Protein 6E0T (pdb70)

Nearest PDB structures (foldseek):
  6e0t-assembly1_X  TM=1.004E+00  e=1.874E-54  Schizosaccharomyces pombe 972h-
  3kt4-assembly1_A  TM=9.132E-01  e=2.549E-25  Saccharomyces cerevisiae
  3kt1-assembly1_A  TM=9.251E-01  e=7.212E-25  Saccharomyces cerevisiae
  3kt7-assembly1_A-2  TM=8.952E-01  e=6.425E-25  Saccharomyces cerevisiae
  4nhm-assembly1_A  TM=9.080E-01  e=1.818E-24  Saccharomyces cerevisiae S288C

Secondary structure (DSSP, 8-state):
--SS-----S-B--PPPEE-PPP-PPPHHHHHHHTTTB-GGGTSHHHHHHHHHHHHHHSEEEESS-B-HHHHHHHHHHHHHHHHSPP--SGGGPPTT-EE-B-TTTEE-EEE-TT---SS--S-TTGGGSHHHHHHHHHHHT--EEEEEEEEEEE-TTT-EE--B--SS-EEEEEEEE---TTTTSGGG---EEEEE---EEEEE---EEEEEEEEE-TTEEEEE----GGG-S-EEEEEEEEEE---

Structure (mmCIF, N/CA/C/O backbone):
data_6E0T
#
_entry.id   6E0T
#
_cell.length_a   81.085
_cell.length_b   106.717
_cell.length_c   64.649
_cell.angle_alpha   90.00
_cell.angle_beta   90.00
_cell.angle_gamma   90.00
#
_symmetry.space_group_name_H-M   'C 2 2 21'
#
loop_
_entity.id
_entity.type
_entity.pdbx_description
1 polymer 'Prolyl 3,4-dihydroxylase ofd1'
2 water water
#
loop_
_atom_site.group_PDB
_atom_site.id
_atom_site.type_symbol
_atom_site.label_atom_id
_atom_site.label_alt_id
_atom_site.label_comp_id
_atom_site.label_asym_id
_atom_site.label_entity_id
_atom_site.label_seq_id
_atom_site.pdbx_PDB_ins_code
_atom_site.Cartn_x
_atom_site.Cartn_y
_atom_site.Cartn_z
_atom_site.occupancy
_atom_site.B_iso_or_equiv
_atom_site.auth_seq_id
_atom_site.auth_comp_id
_atom_site.auth_asym_id
_atom_site.auth_atom_id
_atom_site.pdbx_PDB_model_num
ATOM 1 N N . SER A 1 1 ? -31.494 -46.965 -4.240 1.00 89.68 251 SER X N 1
ATOM 2 C CA . SER A 1 1 ? -32.182 -46.640 -2.998 1.00 91.21 251 SER X CA 1
ATOM 3 C C . SER A 1 1 ? -31.178 -46.216 -1.928 1.00 89.02 251 SER X C 1
ATOM 4 O O . SER A 1 1 ? -29.991 -46.522 -2.028 1.00 90.60 251 SER X O 1
ATOM 11 N N . GLY A 1 2 ? -31.657 -45.504 -0.911 1.00 85.22 252 GLY X N 1
ATOM 12 C CA . GLY A 1 2 ? -30.790 -45.005 0.143 1.00 79.82 252 GLY X CA 1
ATOM 13 C C . GLY A 1 2 ? -31.514 -44.754 1.453 1.00 77.80 252 GLY X C 1
ATOM 14 O O . GLY A 1 2 ? -32.739 -44.856 1.528 1.00 77.98 252 GLY X O 1
ATOM 18 N N . ILE A 1 3 ? -30.747 -44.419 2.487 1.00 75.55 253 ILE X N 1
ATOM 19 C CA . ILE A 1 3 ? -31.292 -44.182 3.818 1.00 75.76 253 ILE X CA 1
ATOM 20 C C . ILE A 1 3 ? -30.264 -43.397 4.644 1.00 73.43 253 ILE X C 1
ATOM 21 O O . ILE A 1 3 ? -29.075 -43.718 4.614 1.00 72.85 253 ILE X O 1
ATOM 37 N N . PRO A 1 4 ? -30.695 -42.328 5.339 1.00 74.48 254 PRO X N 1
ATOM 38 C CA . PRO A 1 4 ? -32.010 -41.684 5.350 1.00 76.20 254 PRO X CA 1
ATOM 39 C C . PRO A 1 4 ? -32.160 -40.746 4.160 1.00 78.29 254 PRO X C 1
ATOM 40 O O . PRO A 1 4 ? -31.472 -40.922 3.154 1.00 76.41 254 PRO X O 1
ATOM 51 N N . MET A 1 5 ? -33.042 -39.761 4.274 1.00 83.01 255 MET X N 1
ATOM 52 C CA . MET A 1 5 ? -33.181 -38.746 3.241 1.00 83.37 255 MET X CA 1
ATOM 53 C C . MET A 1 5 ? -31.929 -37.889 3.125 1.00 80.81 255 MET X C 1
ATOM 54 O O . MET A 1 5 ? -31.190 -37.705 4.092 1.00 72.10 255 MET X O 1
ATOM 68 N N . LYS A 1 6 ? -31.706 -37.375 1.922 1.00 88.04 256 LYS X N 1
ATOM 69 C CA . LYS A 1 6 ? -30.649 -36.409 1.662 1.00 87.76 256 LYS X CA 1
ATOM 70 C C . LYS A 1 6 ? -30.860 -35.155 2.513 1.00 78.71 256 LYS X C 1
ATOM 71 O O . LYS A 1 6 ? -31.956 -34.593 2.533 1.00 71.78 256 LYS X O 1
ATOM 90 N N . GLN A 1 7 ? -29.813 -34.734 3.221 1.00 75.96 257 GLN X N 1
ATOM 91 C CA . GLN A 1 7 ? -29.874 -33.564 4.099 1.00 73.90 257 GLN X CA 1
ATOM 92 C C . GLN A 1 7 ? -28.708 -32.619 3.811 1.00 72.92 257 GLN X C 1
ATOM 93 O O . GLN A 1 7 ? -27.551 -32.961 4.054 1.00 69.62 257 GLN X O 1
ATOM 107 N N . MET A 1 8 ? -29.024 -31.428 3.307 1.00 75.55 258 MET X N 1
ATOM 108 C CA . MET A 1 8 ? -28.013 -30.506 2.787 1.00 75.09 258 MET X CA 1
ATOM 109 C C . MET A 1 8 ? -27.790 -29.269 3.660 1.00 72.36 258 MET X C 1
ATOM 110 O O . MET A 1 8 ? -27.222 -28.280 3.196 1.00 68.25 258 MET X O 1
ATOM 124 N N . ASP A 1 9 ? -28.225 -29.317 4.915 1.00 72.86 259 ASP X N 1
ATOM 125 C CA . ASP A 1 9 ? -28.119 -28.153 5.793 1.00 67.29 259 ASP X CA 1
ATOM 126 C C . ASP A 1 9 ? -26.665 -27.835 6.125 1.00 56.35 259 ASP X C 1
ATOM 127 O O . ASP A 1 9 ? -26.271 -26.671 6.190 1.00 50.77 259 ASP X O 1
ATOM 136 N N . LEU A 1 10 ? -25.875 -28.880 6.339 1.00 54.39 260 LEU X N 1
ATOM 137 C CA . LEU A 1 10 ? -24.496 -28.727 6.779 1.00 55.33 260 LEU X CA 1
ATOM 138 C C . LEU A 1 10 ? -23.604 -28.331 5.606 1.00 54.22 260 LEU X C 1
ATOM 139 O O . LEU A 1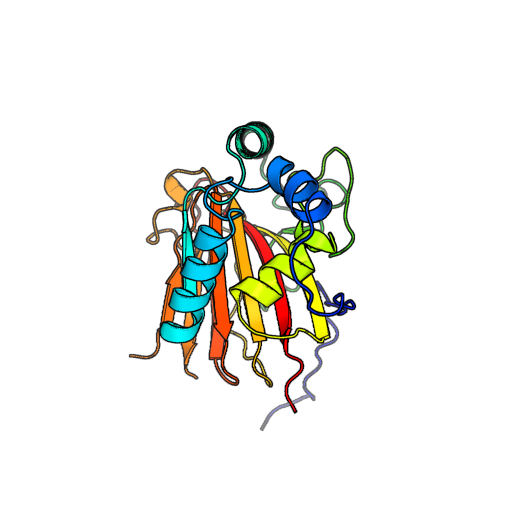 10 ? -23.032 -29.193 4.938 1.00 55.84 260 LEU X O 1
ATOM 155 N N . GLU A 1 11 ? -23.493 -27.028 5.353 1.00 50.86 261 GLU X N 1
ATOM 156 C CA . GLU A 1 11 ? -22.684 -26.537 4.239 1.00 45.97 261 GLU X CA 1
ATOM 157 C C . GLU A 1 11 ? -22.537 -25.015 4.219 1.00 42.05 261 GLU X C 1
ATOM 158 O O . GLU A 1 11 ? -23.528 -24.283 4.234 1.00 41.51 261 GLU X O 1
ATOM 170 N N . LEU A 1 12 ? -21.286 -24.561 4.174 1.00 39.40 262 LEU X N 1
ATOM 171 C CA . LEU A 1 12 ? -20.949 -23.148 4.017 1.00 36.47 262 LEU X CA 1
ATOM 172 C C . LEU A 1 12 ? -19.883 -23.014 2.931 1.00 34.79 262 LEU X C 1
ATOM 173 O O . LEU A 1 12 ? -19.041 -23.900 2.787 1.00 34.73 262 LEU X O 1
ATOM 189 N N . PRO A 1 13 ? -19.905 -21.911 2.164 1.00 33.91 263 PRO X N 1
ATOM 190 C CA . PRO A 1 13 ? -20.851 -20.788 2.198 1.00 35.23 263 PRO X CA 1
ATOM 191 C C . PRO A 1 13 ? -22.227 -21.133 1.645 1.00 38.81 263 PRO X C 1
ATOM 192 O O . PRO A 1 13 ? -22.368 -22.107 0.908 1.00 41.10 263 PRO X O 1
ATOM 203 N N . ARG A 1 14 ? -23.226 -20.336 2.008 1.00 41.07 264 ARG X N 1
ATOM 204 C CA . ARG A 1 14 ? -24.542 -20.417 1.388 1.00 45.60 264 ARG X CA 1
ATOM 205 C C . ARG A 1 14 ? -24.808 -19.100 0.671 1.00 45.98 264 ARG X C 1
ATOM 206 O O . ARG A 1 14 ? -25.023 -18.064 1.301 1.00 45.34 264 ARG X O 1
ATOM 227 N N . PHE A 1 15 ? -24.773 -19.146 -0.655 1.00 47.77 265 PHE X N 1
ATOM 228 C CA . PHE A 1 15 ? -24.837 -17.936 -1.462 1.00 48.69 265 PHE X CA 1
ATOM 229 C C . PHE A 1 15 ? -26.253 -17.391 -1.592 1.00 49.56 265 PHE X C 1
ATOM 230 O O . PHE A 1 15 ? -27.171 -18.106 -1.996 1.00 52.41 265 PHE X O 1
ATOM 247 N N . SER A 1 16 ? -26.418 -16.119 -1.243 1.00 47.90 266 SER X N 1
ATOM 248 C CA . SER A 1 16 ? -27.624 -15.375 -1.580 1.00 48.08 266 SER X CA 1
ATOM 249 C C . SER A 1 16 ? -27.322 -14.512 -2.801 1.00 45.65 266 SER X C 1
ATOM 250 O O . SER A 1 16 ? -26.229 -13.956 -2.916 1.00 44.92 266 SER X O 1
ATOM 258 N N . TYR A 1 17 ? -28.282 -14.410 -3.714 1.00 44.17 267 TYR X N 1
ATOM 259 C CA . TYR A 1 17 ? -28.083 -13.652 -4.944 1.00 40.63 267 TYR X CA 1
ATOM 260 C C . TYR A 1 17 ? -28.524 -12.201 -4.786 1.00 39.03 267 TYR X C 1
ATOM 261 O O . TYR A 1 17 ? -29.490 -11.906 -4.081 1.00 40.73 267 TYR X O 1
ATOM 279 N N . TYR A 1 18 ? -27.804 -11.305 -5.456 1.00 35.72 268 TYR X N 1
ATOM 280 C CA . TYR A 1 18 ? -28.030 -9.868 -5.347 1.00 33.98 268 TYR X CA 1
ATOM 281 C C . TYR A 1 18 ? -28.452 -9.274 -6.686 1.00 33.67 268 TYR X C 1
ATOM 282 O O . TYR A 1 18 ? -28.076 -9.789 -7.736 1.00 32.92 268 TYR X O 1
ATOM 300 N N . PRO A 1 19 ? -29.229 -8.180 -6.654 1.00 35.57 269 PRO X N 1
ATOM 301 C CA . PRO A 1 19 ? -29.698 -7.542 -7.890 1.00 36.62 269 PRO X CA 1
ATOM 302 C C . PRO A 1 19 ? -28.574 -6.941 -8.734 1.00 35.26 269 PRO X C 1
ATOM 303 O O . PRO A 1 19 ? -27.584 -6.445 -8.196 1.00 34.30 269 PRO X O 1
ATOM 314 N N . VAL A 1 20 ? -28.741 -7.002 -10.052 1.00 34.54 270 VAL X N 1
ATOM 315 C CA . VAL A 1 20 ? -27.824 -6.376 -10.996 1.00 32.39 270 VAL X CA 1
ATOM 316 C C . VAL A 1 20 ? -28.534 -5.193 -11.644 1.00 35.48 270 VAL X C 1
ATOM 317 O O . VAL A 1 20 ? -29.730 -5.267 -11.927 1.00 37.45 270 VAL X O 1
ATOM 330 N N . VAL A 1 21 ? -27.809 -4.103 -11.878 1.00 36.32 271 VAL X N 1
ATOM 331 C CA . VAL A 1 21 ? -28.410 -2.931 -12.505 1.00 37.96 271 VAL X CA 1
ATOM 332 C C . VAL A 1 21 ? -28.792 -3.260 -13.943 1.00 39.12 271 VAL X C 1
ATOM 333 O O . VAL A 1 21 ? -28.248 -4.187 -14.541 1.00 36.88 271 VAL X O 1
ATOM 346 N N . LYS A 1 22 ? -29.732 -2.501 -14.495 1.00 42.08 272 LYS X N 1
ATOM 347 C CA . LYS A 1 22 ? -30.211 -2.765 -15.843 1.00 41.83 272 LYS X CA 1
ATOM 348 C C . LYS A 1 22 ? -29.110 -2.480 -16.861 1.00 41.24 272 LYS X C 1
ATOM 349 O O . LYS A 1 22 ? -28.245 -1.638 -16.619 1.00 41.12 272 LYS X O 1
ATOM 368 N N . PRO A 1 23 ? -29.131 -3.189 -18.001 1.00 41.88 273 PRO X N 1
ATOM 369 C CA . PRO A 1 23 ? -28.086 -3.000 -19.013 1.00 42.59 273 PRO X CA 1
ATOM 370 C C . PRO A 1 23 ? -28.210 -1.676 -19.760 1.00 45.62 273 PRO X C 1
ATOM 371 O O . PRO A 1 23 ? -29.235 -1.416 -20.391 1.00 50.69 273 PRO X O 1
ATOM 382 N N . GLU A 1 24 ? -27.168 -0.855 -19.677 1.00 43.35 274 GLU X N 1
ATOM 383 C CA . GLU A 1 24 ? -27.103 0.403 -20.410 1.00 44.64 274 GLU X CA 1
ATOM 384 C C . GLU A 1 24 ? -25.688 0.606 -20.937 1.00 42.79 274 GLU X C 1
ATOM 385 O O . GLU A 1 24 ? -24.764 -0.083 -20.507 1.00 40.42 274 GLU X O 1
ATOM 397 N N . PRO A 1 25 ? -25.512 1.550 -21.875 1.00 44.27 275 PRO X N 1
ATOM 398 C CA . PRO A 1 25 ? -24.156 1.882 -22.324 1.00 43.28 275 PRO X CA 1
ATOM 399 C C . PRO A 1 25 ? -23.298 2.402 -21.174 1.00 43.00 275 PRO X C 1
ATOM 400 O O . PRO A 1 25 ? -23.845 2.884 -20.183 1.00 41.58 275 PRO X O 1
ATOM 411 N N . LEU A 1 26 ? -21.980 2.297 -21.298 1.00 43.42 276 LEU X N 1
ATOM 412 C CA . LEU A 1 26 ? -21.085 2.848 -20.287 1.00 41.02 276 LEU X CA 1
ATOM 413 C C . LEU A 1 26 ? -20.999 4.361 -20.430 1.00 38.94 276 LEU X C 1
ATOM 414 O O . LEU A 1 26 ? -20.834 4.880 -21.533 1.00 37.86 276 LEU X O 1
ATOM 430 N N . SER A 1 27 ? -21.119 5.060 -19.307 1.00 39.75 277 SER X N 1
ATOM 431 C CA . SER A 1 27 ? -20.984 6.510 -19.283 1.00 43.24 277 SER X CA 1
ATOM 432 C C . SER A 1 27 ? -19.521 6.892 -19.097 1.00 40.15 277 SER X C 1
ATOM 433 O O . SER A 1 27 ? -18.689 6.043 -18.782 1.00 37.54 277 SER X O 1
ATOM 441 N N . LYS A 1 28 ? -19.213 8.169 -19.299 1.00 40.65 278 LYS X N 1
ATOM 442 C CA . LYS A 1 28 ? -17.874 8.684 -19.032 1.00 42.86 278 LYS X CA 1
ATOM 443 C C . LYS A 1 28 ? -17.503 8.425 -17.577 1.00 40.13 278 LYS X C 1
ATOM 444 O O . LYS A 1 28 ? -16.362 8.074 -17.271 1.00 35.96 278 LYS X O 1
ATOM 463 N N . GLN A 1 29 ? -18.474 8.592 -16.684 1.00 42.40 279 GLN X N 1
ATOM 464 C CA . GLN A 1 29 ? -18.242 8.363 -15.265 1.00 40.37 279 GLN X CA 1
ATOM 465 C C . GLN A 1 29 ? -17.958 6.889 -15.007 1.00 37.77 279 GLN X C 1
ATOM 466 O O . GLN A 1 29 ? -17.105 6.556 -14.186 1.00 35.96 279 GLN X O 1
ATOM 480 N N . ASP A 1 30 ? -18.670 6.010 -15.708 1.00 37.77 280 ASP X N 1
ATOM 481 C CA . ASP A 1 30 ? -18.447 4.574 -15.573 1.00 35.56 280 ASP X CA 1
ATOM 482 C C . ASP A 1 30 ? -16.999 4.222 -15.902 1.00 34.29 280 ASP X C 1
ATOM 483 O O . ASP A 1 30 ? -16.351 3.489 -15.160 1.00 32.99 280 ASP X O 1
ATOM 492 N N . THR A 1 31 ? -16.490 4.753 -17.009 1.00 35.25 281 THR X N 1
ATOM 493 C CA . THR A 1 31 ? -15.135 4.426 -17.439 1.00 35.37 281 THR X CA 1
ATOM 494 C C . THR A 1 31 ? -14.094 5.108 -16.554 1.00 34.80 281 THR X C 1
ATOM 495 O O . THR A 1 31 ? -13.012 4.564 -16.336 1.00 32.26 281 THR X O 1
ATOM 506 N N . ASP A 1 32 ? -14.419 6.294 -16.044 1.00 34.99 282 ASP X N 1
ATOM 507 C CA . ASP A 1 32 ? -13.556 6.962 -15.076 1.00 33.43 282 ASP X CA 1
ATOM 508 C C . ASP A 1 32 ? -13.406 6.089 -13.836 1.00 30.90 282 ASP X C 1
ATOM 509 O O . ASP A 1 32 ? -12.301 5.907 -13.319 1.00 29.90 282 ASP X O 1
ATOM 518 N N . ILE A 1 33 ? -14.527 5.548 -13.370 1.00 29.35 283 ILE X N 1
ATOM 519 C CA . ILE A 1 33 ? -14.534 4.666 -12.211 1.00 29.25 283 ILE X CA 1
ATOM 520 C C . ILE A 1 33 ? -13.745 3.388 -12.489 1.00 28.61 283 ILE X C 1
ATOM 521 O O . ILE A 1 33 ? -12.853 3.021 -11.721 1.00 25.53 283 ILE X O 1
ATOM 537 N N . LEU A 1 34 ? -14.077 2.714 -13.587 1.00 27.76 284 LEU X N 1
ATOM 538 C CA . LEU A 1 34 ? -13.476 1.422 -13.903 1.00 25.50 284 LEU X CA 1
ATOM 539 C C . LEU A 1 34 ? -11.989 1.530 -14.239 1.00 24.13 284 LEU X C 1
ATOM 540 O O . LEU A 1 34 ? -11.238 0.570 -14.058 1.00 23.80 284 LEU X O 1
ATOM 556 N N . SER A 1 35 ? -11.564 2.694 -14.725 1.00 24.01 285 SER X N 1
ATOM 557 C CA . SER A 1 35 ? -10.164 2.907 -15.086 1.00 26.34 285 SER X CA 1
ATOM 558 C C . SER A 1 35 ? -9.223 2.790 -13.885 1.00 26.71 285 SER X C 1
ATOM 559 O O . SER A 1 35 ? -8.023 2.579 -14.053 1.00 28.77 285 SER X O 1
ATOM 567 N N . ASN A 1 36 ? -9.763 2.935 -12.679 1.00 25.82 286 ASN X N 1
ATOM 568 C CA . ASN A 1 36 ? -8.964 2.774 -11.467 1.00 26.98 286 ASN X CA 1
ATOM 569 C C . ASN A 1 36 ? -8.776 1.306 -11.086 1.00 26.68 286 ASN X C 1
ATOM 570 O O . ASN A 1 36 ? -8.005 0.996 -10.177 1.00 27.23 286 ASN X O 1
ATOM 581 N N . TYR A 1 37 ? -9.480 0.413 -11.784 1.00 22.46 287 TYR X N 1
ATOM 582 C CA . TYR A 1 37 ? -9.404 -1.023 -11.517 1.00 22.21 287 TYR X CA 1
ATOM 583 C C . TYR A 1 37 ? -8.853 -1.811 -12.701 1.00 22.67 287 TYR X C 1
ATOM 584 O O . TYR A 1 37 ? -8.014 -2.692 -12.529 1.00 22.78 287 TYR X O 1
ATOM 602 N N . ILE A 1 38 ? -9.345 -1.494 -13.897 1.00 23.36 288 ILE X N 1
ATOM 603 C CA . ILE A 1 38 ? -9.172 -2.363 -15.058 1.00 23.71 288 ILE X CA 1
ATOM 604 C C . ILE A 1 38 ? -8.266 -1.754 -16.128 1.00 24.35 288 ILE X C 1
ATOM 605 O O . ILE A 1 38 ? -8.249 -0.541 -16.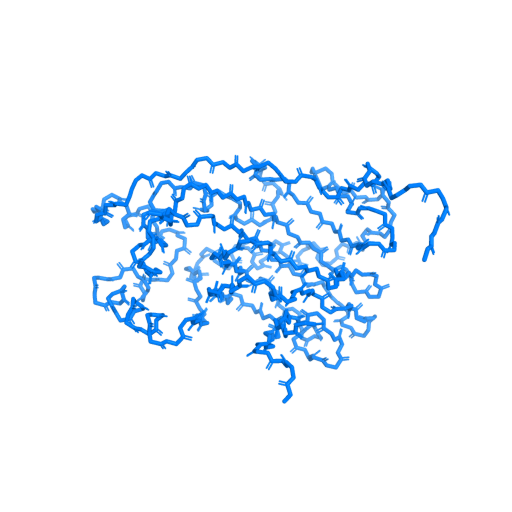343 1.00 25.04 288 ILE X O 1
ATOM 621 N N . ASN A 1 39 ? -7.502 -2.629 -16.775 1.00 24.60 289 ASN X N 1
ATOM 622 C CA . ASN A 1 39 ? -6.660 -2.285 -17.912 1.00 24.69 289 ASN X CA 1
ATOM 623 C C . ASN A 1 39 ? -7.431 -1.431 -18.922 1.00 24.54 289 ASN X C 1
ATOM 624 O O . ASN A 1 39 ? -8.533 -1.805 -19.321 1.00 24.45 289 ASN X O 1
ATOM 635 N N . PRO A 1 40 ? -6.871 -0.274 -19.327 1.00 26.02 290 PRO X N 1
ATOM 636 C CA . PRO A 1 40 ? -7.606 0.546 -20.300 1.00 28.89 290 PRO X CA 1
ATOM 637 C C . PRO A 1 40 ? -7.899 -0.209 -21.595 1.00 27.87 290 PRO X C 1
ATOM 638 O O . PRO A 1 40 ? -8.860 0.111 -22.293 1.00 28.05 290 PRO X O 1
ATOM 649 N N . LEU A 1 41 ? -7.075 -1.209 -21.889 1.00 28.11 291 LEU X N 1
ATOM 650 C CA . LEU A 1 41 ? -7.261 -2.067 -23.055 1.00 29.73 291 LEU X CA 1
ATOM 651 C C . LEU A 1 41 ? -8.680 -2.618 -23.146 1.00 28.49 291 LEU X C 1
ATOM 652 O O . LEU A 1 41 ? -9.219 -2.792 -24.236 1.00 28.82 291 LEU X O 1
ATOM 668 N N . TYR A 1 42 ? -9.277 -2.881 -21.989 1.00 26.53 292 TYR X N 1
ATOM 669 C CA . TYR A 1 42 ? -10.577 -3.537 -21.914 1.00 25.25 292 TYR X CA 1
ATOM 670 C C . TYR A 1 42 ? -11.719 -2.559 -21.6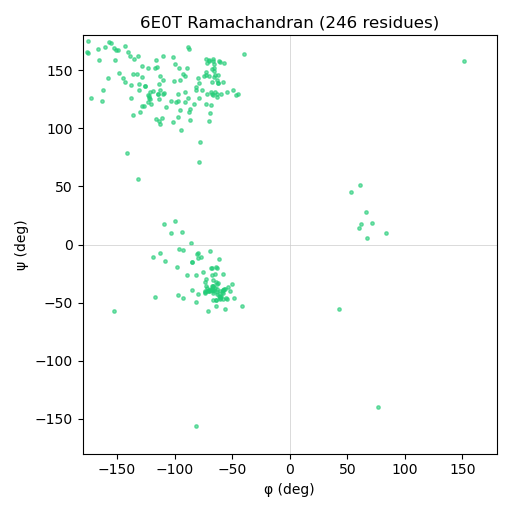10 1.00 27.14 292 TYR X C 1
ATOM 671 O O . TYR A 1 42 ? -12.848 -2.981 -21.349 1.00 27.03 292 TYR X O 1
ATOM 689 N N . LEU A 1 43 ? -11.428 -1.259 -21.665 1.00 28.73 293 LEU X N 1
ATOM 690 C CA . LEU A 1 43 ? -12.411 -0.226 -21.327 1.00 30.04 293 LEU X CA 1
ATOM 691 C C . LEU A 1 43 ? -12.729 0.717 -22.488 1.00 31.53 293 LEU X C 1
ATOM 692 O O . LEU A 1 43 ? -13.670 1.507 -22.406 1.00 31.02 293 LEU X O 1
ATOM 708 N N . THR A 1 44 ? -11.947 0.652 -23.560 1.00 32.15 294 THR X N 1
ATOM 709 C CA . THR A 1 44 ? -12.208 1.496 -24.722 1.00 33.52 294 THR X CA 1
ATOM 710 C C . THR A 1 44 ? -13.476 1.028 -25.432 1.00 32.87 294 THR X C 1
ATOM 711 O O . THR A 1 44 ? -13.888 -0.120 -25.268 1.00 31.54 294 THR X O 1
ATOM 722 N N . PRO A 1 45 ? -14.108 1.922 -26.211 1.00 35.22 295 PRO X N 1
ATOM 723 C CA . PRO A 1 45 ? -15.294 1.552 -26.993 1.00 37.62 295 PRO X CA 1
ATOM 724 C C . PRO A 1 45 ? -15.071 0.343 -27.897 1.00 36.67 295 PRO X C 1
ATOM 725 O O . PRO A 1 45 ? -15.905 -0.561 -27.917 1.00 36.73 295 PRO X O 1
ATOM 736 N N . ASP A 1 46 ? -13.961 0.328 -28.629 1.00 37.22 296 ASP X N 1
ATOM 737 C CA . ASP A 1 46 ? -13.698 -0.737 -29.589 1.00 41.35 296 ASP X CA 1
ATOM 738 C C . ASP A 1 46 ? -13.129 -1.966 -28.893 1.00 37.26 296 ASP X C 1
ATOM 739 O O . ASP A 1 46 ? -13.290 -3.087 -29.372 1.00 37.57 296 ASP X O 1
ATOM 748 N N . GLY A 1 47 ? -12.469 -1.754 -27.760 1.00 35.14 297 GLY X N 1
ATOM 749 C CA . GLY A 1 47 ? -11.973 -2.860 -26.962 1.00 32.45 297 GLY X CA 1
ATOM 750 C C . GLY A 1 47 ? -13.131 -3.689 -26.442 1.00 30.70 297 GLY X C 1
ATOM 751 O O . GLY A 1 47 ? -13.132 -4.912 -26.551 1.00 30.93 297 GLY X O 1
ATOM 755 N N . ILE A 1 48 ? -14.128 -3.010 -25.885 1.00 30.12 298 ILE X N 1
ATOM 756 C CA . ILE A 1 48 ? -15.316 -3.671 -25.363 1.00 31.97 298 ILE X CA 1
ATOM 757 C C . ILE A 1 48 ? -16.096 -4.342 -26.491 1.00 32.93 298 ILE X C 1
ATOM 758 O O . ILE A 1 48 ? -16.644 -5.431 -26.319 1.00 29.71 298 ILE X O 1
ATOM 774 N N . GLU A 1 49 ? -16.140 -3.687 -27.645 1.00 36.08 299 GLU X N 1
ATOM 775 C CA . GLU A 1 49 ? -16.853 -4.224 -28.795 1.00 40.15 299 GLU X CA 1
ATOM 776 C C . GLU A 1 49 ? -16.160 -5.480 -29.310 1.00 35.89 299 GLU X C 1
ATOM 777 O O . GLU A 1 49 ? -16.813 -6.436 -29.717 1.00 36.49 299 GLU X O 1
ATOM 789 N N . LYS A 1 50 ? -14.832 -5.478 -29.277 1.00 33.22 300 LYS X N 1
ATOM 790 C CA . LYS A 1 50 ? -14.060 -6.649 -29.673 1.00 33.43 300 LYS X CA 1
ATOM 791 C C . LYS A 1 50 ? -14.264 -7.794 -28.678 1.00 32.62 300 LYS X C 1
ATOM 792 O O . LYS A 1 50 ? -14.354 -8.957 -29.075 1.00 34.34 300 LYS X O 1
ATOM 811 N N . LEU A 1 51 ? -14.341 -7.466 -27.390 1.00 30.37 301 LEU X N 1
ATOM 812 C CA . LEU A 1 51 ? -14.621 -8.471 -26.366 1.00 30.28 301 LEU X CA 1
ATOM 813 C C . LEU A 1 51 ? -16.005 -9.070 -26.580 1.00 31.41 301 LEU X C 1
ATOM 814 O O . LEU A 1 51 ? -16.191 -10.283 -26.472 1.00 32.04 301 LEU X O 1
ATOM 830 N N . SER A 1 52 ? -16.974 -8.212 -26.883 1.00 33.29 302 SER X N 1
ATOM 831 C CA . SER A 1 52 ? -18.349 -8.648 -27.103 1.00 36.59 302 SER X CA 1
ATOM 832 C C . SER A 1 52 ? -18.443 -9.672 -28.228 1.00 39.10 302 SER X C 1
ATOM 833 O O . SER A 1 52 ? -19.207 -10.634 -28.142 1.00 37.45 302 SER X O 1
ATOM 841 N N . LYS A 1 53 ? -17.656 -9.464 -29.278 1.00 41.98 303 LYS X N 1
ATOM 842 C CA . LYS A 1 53 ? -17.706 -10.326 -30.451 1.00 43.90 303 LYS X CA 1
ATOM 843 C C . LYS A 1 53 ? -17.060 -11.683 -30.186 1.00 39.82 303 LYS X C 1
ATOM 844 O O . LYS A 1 53 ? -17.586 -12.715 -30.606 1.00 41.42 303 LYS X O 1
ATOM 863 N N . ARG A 1 54 ? -15.925 -11.683 -29.496 1.00 37.39 304 ARG X N 1
ATOM 864 C CA . ARG A 1 54 ? -15.239 -12.931 -29.174 1.00 37.46 304 ARG X CA 1
ATOM 865 C C . ARG A 1 54 ? -16.057 -13.770 -28.204 1.00 35.14 304 ARG X C 1
ATOM 866 O O . ARG A 1 54 ? -16.056 -14.995 -28.292 1.00 35.83 304 ARG X O 1
ATOM 887 N N . PHE A 1 55 ? -16.756 -13.119 -27.278 1.00 33.71 305 PHE X N 1
ATOM 888 C CA . PHE A 1 55 ? -17.565 -13.863 -26.323 1.00 34.09 305 PHE X CA 1
ATOM 889 C C . PHE A 1 55 ? -18.818 -14.416 -26.984 1.00 35.91 305 PHE X C 1
ATOM 890 O O . PHE A 1 55 ? -19.217 -15.546 -26.707 1.00 35.40 305 PHE X O 1
ATOM 907 N N . PHE A 1 56 ? -19.448 -13.624 -27.847 1.00 38.12 306 PHE X N 1
ATOM 908 C CA . PHE A 1 56 ? -20.628 -14.097 -28.559 1.00 40.66 306 PHE X CA 1
ATOM 909 C C . PHE A 1 56 ? -20.270 -15.332 -29.373 1.00 41.66 306 PHE X C 1
ATOM 910 O O . PHE A 1 56 ? -21.030 -16.297 -29.424 1.00 42.34 306 PHE X O 1
ATOM 927 N N . GLN A 1 57 ? -19.099 -15.297 -29.999 1.00 41.38 307 GLN X N 1
ATOM 928 C CA . GLN A 1 57 ? -18.696 -16.356 -30.913 1.00 43.38 307 GLN X CA 1
ATOM 929 C C . GLN A 1 57 ? -18.175 -17.585 -30.170 1.00 38.96 307 GLN X C 1
ATOM 930 O O . GLN A 1 57 ? -18.520 -18.709 -30.522 1.00 40.71 307 GLN X O 1
ATOM 944 N N . ASP A 1 58 ? -17.362 -17.370 -29.138 1.00 36.84 308 ASP X N 1
ATOM 945 C CA . ASP A 1 58 ? -16.697 -18.474 -28.444 1.00 39.06 308 ASP X CA 1
ATOM 946 C C . ASP A 1 58 ? -17.412 -18.914 -27.165 1.00 38.31 308 ASP X C 1
ATOM 947 O O . ASP A 1 58 ? -17.174 -20.018 -26.671 1.00 38.02 308 ASP X O 1
ATOM 956 N N . SER A 1 59 ? -18.268 -18.045 -26.631 1.00 37.24 309 SER X N 1
ATOM 957 C CA . SER A 1 59 ? -18.956 -18.285 -25.358 1.00 34.71 309 SER X CA 1
ATOM 958 C C . SER A 1 59 ? -17.968 -18.424 -24.203 1.00 32.80 309 SER X C 1
ATOM 959 O O . SER A 1 59 ? -18.310 -18.930 -23.132 1.00 32.28 309 SER X O 1
ATOM 967 N N . VAL A 1 60 ? -16.740 -17.968 -24.430 1.00 32.52 310 VAL X N 1
ATOM 968 C CA . VAL A 1 60 ? -15.751 -17.836 -23.371 1.00 30.46 310 VAL X CA 1
ATOM 969 C C . VAL A 1 60 ? -14.700 -16.820 -23.798 1.00 30.89 310 VAL X C 1
ATOM 970 O O . VAL A 1 60 ? -14.348 -16.740 -24.975 1.00 31.82 310 VAL X O 1
ATOM 983 N N . ILE A 1 61 ? -14.219 -16.034 -22.841 1.00 31.25 311 ILE X N 1
ATOM 984 C CA . ILE A 1 61 ? -13.062 -15.176 -23.065 1.00 29.34 311 ILE X CA 1
ATOM 985 C C . ILE A 1 61 ? -12.154 -15.232 -21.845 1.00 27.39 311 ILE X C 1
ATOM 986 O O . ILE A 1 61 ? -12.624 -15.229 -20.709 1.00 26.75 311 ILE X O 1
ATOM 1002 N N . VAL A 1 62 ? -10.854 -15.314 -22.096 1.00 27.06 312 VAL X N 1
ATOM 1003 C CA . VAL A 1 62 ? -9.852 -15.280 -21.036 1.00 26.36 312 VAL X CA 1
ATOM 1004 C C . VAL A 1 62 ? -8.940 -14.087 -21.284 1.00 25.98 312 VAL X C 1
ATOM 1005 O O . VAL A 1 62 ? -8.307 -13.989 -22.338 1.00 28.05 312 VAL X O 1
ATOM 1018 N N . LEU A 1 63 ? -8.886 -13.185 -20.307 1.00 24.88 313 LEU X N 1
ATOM 1019 C CA . LEU A 1 63 ? -8.205 -11.904 -20.455 1.00 24.68 313 LEU X CA 1
ATOM 1020 C C . LEU A 1 63 ? -6.983 -11.785 -19.554 1.00 24.59 313 LEU X C 1
ATOM 1021 O O . LEU A 1 63 ? -7.108 -11.601 -18.343 1.00 23.20 313 LEU X O 1
ATOM 1037 N N . VAL A 1 64 ? -5.799 -11.883 -20.150 1.00 23.77 314 VAL X N 1
ATOM 1038 C CA . VAL A 1 64 ? -4.568 -11.616 -19.423 1.00 23.99 314 VAL X CA 1
ATOM 1039 C C . VAL A 1 64 ? -4.491 -10.120 -19.136 1.00 24.48 314 VAL X C 1
ATOM 1040 O O . VAL A 1 64 ? -5.157 -9.325 -19.803 1.00 24.52 314 VAL X O 1
ATOM 1053 N N . GLU A 1 65 ? -3.692 -9.743 -18.141 1.00 24.95 315 GLU X N 1
ATOM 1054 C CA . GLU A 1 65 ? -3.510 -8.336 -17.784 1.00 26.09 315 GLU X CA 1
ATOM 1055 C C . GLU A 1 65 ? -4.839 -7.632 -17.535 1.00 25.85 315 GLU X C 1
ATOM 1056 O O . GLU A 1 65 ? -5.058 -6.522 -18.021 1.00 25.16 315 GLU X O 1
ATOM 1068 N N . PHE A 1 66 ? -5.732 -8.264 -16.784 1.00 25.04 316 PHE X N 1
ATOM 1069 C CA . PHE A 1 66 ? -7.074 -7.716 -16.658 1.00 26.73 316 PHE X CA 1
ATOM 1070 C C . PHE A 1 66 ? -7.108 -6.442 -15.828 1.00 25.86 316 PHE X C 1
ATOM 1071 O O . PHE A 1 66 ? -7.574 -5.400 -16.298 1.00 27.26 316 PHE X O 1
ATOM 1088 N N . LEU A 1 67 ? -6.630 -6.524 -14.591 1.00 22.42 317 LEU X N 1
ATOM 1089 C CA . LEU A 1 67 ? -6.640 -5.364 -13.716 1.00 22.04 317 LEU X CA 1
ATOM 1090 C C . LEU A 1 67 ? -5.586 -4.358 -14.147 1.00 24.00 317 LEU X C 1
ATOM 1091 O O . LEU A 1 67 ? -4.541 -4.726 -14.688 1.00 23.88 317 LEU X O 1
ATOM 1107 N N . ASN A 1 68 ? -5.893 -3.087 -13.916 1.00 22.80 318 ASN X N 1
ATOM 1108 C CA . ASN A 1 68 ? -4.927 -2.010 -14.037 1.00 23.65 318 ASN X CA 1
ATOM 1109 C C . ASN A 1 68 ? -3.658 -2.375 -13.269 1.00 24.00 318 ASN X C 1
ATOM 1110 O O . ASN A 1 68 ? -3.727 -2.831 -12.128 1.00 21.79 318 ASN X O 1
ATOM 1121 N N . GLN A 1 69 ? -2.504 -2.188 -13.901 1.00 26.78 319 GLN X N 1
ATOM 1122 C CA . GLN A 1 69 ? -1.244 -2.679 -13.349 1.00 26.03 319 GLN X CA 1
ATOM 1123 C C . GLN A 1 69 ? -0.898 -2.020 -12.019 1.00 24.92 319 GLN X C 1
ATOM 1124 O O . GLN A 1 69 ? -0.431 -2.684 -11.091 1.00 24.46 319 GLN X O 1
ATOM 1138 N N . GLU A 1 70 ? -1.130 -0.716 -11.931 1.00 24.60 320 GLU X N 1
ATOM 1139 C CA . GLU A 1 70 ? -0.871 0.020 -10.701 1.00 28.61 320 GLU X CA 1
ATOM 1140 C C . GLU A 1 70 ? -1.732 -0.542 -9.569 1.00 25.70 320 GLU X C 1
ATOM 1141 O O . GLU A 1 70 ? -1.242 -0.767 -8.464 1.00 24.73 320 GLU X O 1
ATOM 1153 N N . PHE A 1 71 ? -3.005 -0.791 -9.859 1.00 24.04 321 PHE X N 1
ATOM 1154 C CA . PHE A 1 71 ? -3.910 -1.415 -8.897 1.00 24.09 321 PHE X CA 1
ATOM 1155 C C . PHE A 1 71 ? -3.454 -2.836 -8.569 1.00 23.16 321 PHE X C 1
ATOM 1156 O O . PHE A 1 71 ? -3.369 -3.217 -7.399 1.00 23.13 321 PHE X O 1
ATOM 1173 N N . ALA A 1 72 ? -3.151 -3.611 -9.607 1.00 21.97 322 ALA X N 1
ATOM 1174 C CA . ALA A 1 72 ? -2.690 -4.987 -9.442 1.00 22.17 322 ALA X CA 1
ATOM 1175 C C . ALA A 1 72 ? -1.434 -5.068 -8.573 1.00 24.59 322 ALA X C 1
ATOM 1176 O O . ALA A 1 72 ? -1.286 -5.992 -7.766 1.00 27.92 322 ALA X O 1
ATOM 1183 N N . ASN A 1 73 ? -0.532 -4.105 -8.741 1.00 22.86 323 ASN X N 1
ATOM 1184 C CA . ASN A 1 73 ? 0.686 -4.056 -7.938 1.00 23.27 323 ASN X CA 1
ATOM 1185 C C . ASN A 1 73 ? 0.386 -3.986 -6.442 1.00 23.25 323 ASN X C 1
ATOM 1186 O O . ASN A 1 73 ? 1.039 -4.660 -5.643 1.00 21.36 323 ASN X O 1
ATOM 1197 N N . THR A 1 74 ? -0.602 -3.179 -6.064 1.00 24.39 324 THR X N 1
ATOM 1198 C CA . THR A 1 74 ? -0.944 -3.020 -4.653 1.00 26.32 324 THR X CA 1
ATOM 1199 C C . THR A 1 74 ? -1.511 -4.326 -4.101 1.00 24.99 324 THR X C 1
ATOM 1200 O O . THR A 1 74 ? -1.266 -4.680 -2.948 1.00 24.31 324 THR X O 1
ATOM 1211 N N . LEU A 1 75 ? -2.260 -5.045 -4.930 1.00 23.25 325 LEU X N 1
ATOM 1212 C CA . LEU A 1 75 ? -2.798 -6.344 -4.536 1.00 23.46 325 LEU X CA 1
ATOM 1213 C C . LEU A 1 75 ? -1.686 -7.381 -4.436 1.00 24.11 325 LEU X C 1
ATOM 1214 O O . LEU A 1 75 ? -1.693 -8.228 -3.541 1.00 24.46 325 LEU X O 1
ATOM 1230 N N . LEU A 1 76 ? -0.736 -7.312 -5.364 1.00 23.88 326 LEU X N 1
ATOM 1231 C CA . LEU A 1 76 ? 0.368 -8.262 -5.402 1.00 24.31 326 LEU X CA 1
ATOM 1232 C C . LEU A 1 76 ? 1.179 -8.200 -4.112 1.00 24.33 326 LEU X C 1
ATOM 1233 O O . LEU A 1 76 ? 1.496 -9.230 -3.529 1.00 23.12 326 LEU X O 1
ATOM 1249 N N . LYS A 1 77 ? 1.500 -6.991 -3.662 1.00 24.48 327 LYS X N 1
ATOM 1250 C CA . LYS A 1 77 ? 2.267 -6.816 -2.430 1.00 27.12 327 LYS X CA 1
ATOM 1251 C C . LYS A 1 77 ? 1.537 -7.413 -1.229 1.00 26.42 327 LYS X C 1
ATOM 1252 O O . LYS A 1 77 ? 2.155 -8.020 -0.351 1.00 26.63 327 LYS X O 1
ATOM 1271 N N . ARG A 1 78 ? 0.220 -7.238 -1.192 1.00 25.01 328 ARG X N 1
ATOM 1272 C CA . ARG A 1 78 ? -0.579 -7.743 -0.081 1.00 27.45 328 ARG X CA 1
ATOM 1273 C C . ARG A 1 78 ? -0.662 -9.267 -0.092 1.00 26.04 328 ARG X C 1
ATOM 1274 O O . ARG A 1 78 ? -0.614 -9.902 0.959 1.00 24.17 328 ARG X O 1
ATOM 1295 N N . ILE A 1 79 ? -0.786 -9.848 -1.281 1.00 24.39 329 ILE X N 1
ATOM 1296 C CA . ILE A 1 79 ? -0.879 -11.298 -1.406 1.00 24.34 329 ILE X CA 1
ATOM 1297 C C . ILE A 1 79 ? 0.460 -11.947 -1.070 1.00 26.02 329 ILE X C 1
ATOM 1298 O O . ILE A 1 79 ? 0.496 -12.986 -0.415 1.00 26.69 329 ILE X O 1
ATOM 1314 N N . ILE A 1 80 ? 1.555 -11.338 -1.516 1.00 27.35 330 ILE X N 1
ATOM 1315 C CA . ILE A 1 80 ? 2.885 -11.836 -1.178 1.00 27.88 330 ILE X CA 1
ATOM 1316 C C . ILE A 1 80 ? 3.067 -11.826 0.337 1.00 27.80 330 ILE X C 1
ATOM 1317 O O . ILE A 1 80 ? 3.575 -12.786 0.916 1.00 28.34 330 ILE X O 1
ATOM 1333 N N . ASP A 1 81 ? 2.645 -10.737 0.972 1.00 28.81 331 ASP X N 1
ATOM 1334 C CA . ASP A 1 81 ? 2.757 -10.600 2.421 1.00 34.20 331 ASP X CA 1
ATOM 1335 C C . ASP A 1 81 ? 1.966 -11.684 3.145 1.00 32.15 331 ASP X C 1
ATOM 1336 O O . ASP A 1 81 ? 2.454 -12.281 4.102 1.00 34.45 331 ASP X O 1
ATOM 1345 N N . ALA A 1 82 ? 0.744 -11.935 2.688 1.00 29.79 332 ALA X N 1
ATOM 1346 C CA . ALA A 1 82 ? -0.094 -12.965 3.292 1.00 28.57 332 ALA X CA 1
ATOM 1347 C C . ALA A 1 82 ? 0.552 -14.339 3.130 1.00 29.57 332 ALA X C 1
ATOM 1348 O O . ALA A 1 82 ? 0.501 -15.171 4.035 1.00 29.69 332 ALA X O 1
ATOM 1355 N N . GLU A 1 83 ? 1.166 -14.564 1.973 1.00 30.72 333 GLU X N 1
ATOM 1356 C CA . GLU A 1 83 ? 1.846 -15.825 1.699 1.00 32.45 333 GLU X CA 1
ATOM 1357 C C . GLU A 1 83 ? 3.063 -15.997 2.608 1.00 32.91 333 GLU X C 1
ATOM 1358 O O . GLU A 1 83 ? 3.427 -17.122 2.960 1.00 32.87 333 GLU X O 1
ATOM 1370 N N . ARG A 1 84 ? 3.686 -14.883 2.988 1.00 33.91 334 ARG X N 1
ATOM 1371 C CA . ARG A 1 84 ? 4.819 -14.918 3.911 1.00 36.86 334 ARG X CA 1
ATOM 1372 C C . ARG A 1 84 ? 4.376 -15.364 5.297 1.00 36.02 334 ARG X C 1
ATOM 1373 O O . ARG A 1 84 ? 5.118 -16.048 6.002 1.00 36.41 334 ARG X O 1
ATOM 1394 N N . GLN A 1 85 ? 3.170 -14.963 5.688 1.00 35.90 335 GLN X N 1
ATOM 1395 C CA . GLN A 1 85 ? 2.652 -15.304 7.007 1.00 38.71 335 GLN X CA 1
ATOM 1396 C C . GLN A 1 85 ? 2.418 -16.803 7.103 1.00 38.72 335 GLN X C 1
ATOM 1397 O O . GLN A 1 85 ? 2.305 -17.480 6.082 1.00 37.66 335 GLN X O 1
ATOM 1411 N N . PRO A 1 86 ? 2.351 -17.329 8.335 1.00 42.10 336 PRO X N 1
ATOM 1412 C CA . PRO A 1 86 ? 1.967 -18.732 8.508 1.00 42.05 336 PRO X CA 1
ATOM 1413 C C . PRO A 1 86 ? 0.636 -19.026 7.825 1.00 39.78 336 PRO X C 1
ATOM 1414 O O . PRO A 1 86 ? -0.322 -18.271 7.997 1.00 39.76 336 PRO X O 1
ATOM 1425 N N . THR A 1 87 ? 0.586 -20.095 7.040 1.00 38.71 337 THR X N 1
ATOM 1426 C CA . THR A 1 87 ? -0.649 -20.484 6.378 1.00 36.44 337 THR X CA 1
ATOM 1427 C C . THR A 1 87 ? -1.653 -20.974 7.420 1.00 35.96 337 THR X C 1
ATOM 1428 O O . THR A 1 87 ? -1.376 -21.935 8.137 1.00 36.86 337 THR X O 1
ATOM 1439 N N . PRO A 1 88 ? -2.819 -20.313 7.519 1.00 34.62 338 PRO X N 1
ATOM 1440 C CA . PRO A 1 88 ? -3.821 -20.791 8.477 1.00 36.64 338 PRO X CA 1
ATOM 1441 C C . PRO A 1 88 ? -4.413 -22.128 8.051 1.00 38.09 338 PRO X C 1
ATOM 1442 O O . PRO A 1 88 ? -5.101 -22.182 7.035 1.00 36.72 338 PRO X O 1
ATOM 1453 N N . MET A 1 89 ? -4.147 -23.182 8.817 1.00 43.86 339 MET X N 1
ATOM 1454 C CA . MET A 1 89 ? -4.615 -24.522 8.466 1.00 50.21 339 MET X CA 1
ATOM 1455 C C . MET A 1 89 ? -5.739 -24.998 9.387 1.00 50.57 339 MET X C 1
ATOM 1456 O O . MET A 1 89 ? -6.412 -25.984 9.087 1.00 53.27 339 MET X O 1
ATOM 1470 N N . HIS A 1 90 ? -5.933 -24.301 10.504 1.00 47.50 340 HIS X N 1
ATOM 1471 C CA . HIS A 1 90 ? -7.069 -24.551 11.390 1.00 44.29 340 HIS X CA 1
ATOM 1472 C C . HIS A 1 90 ? -7.980 -23.332 11.423 1.00 39.01 340 HIS X C 1
ATOM 1473 O O . HIS A 1 90 ? -7.523 -22.206 11.224 1.00 37.53 340 HIS X O 1
ATOM 1487 N N . SER A 1 91 ? -9.264 -23.559 11.682 1.00 39.68 341 SER X N 1
ATOM 1488 C CA . SER A 1 91 ? -10.245 -22.477 11.741 1.00 41.19 341 SER X CA 1
ATOM 1489 C C . SER A 1 91 ? -9.838 -21.417 12.759 1.00 42.04 341 SER X C 1
ATOM 1490 O O . SER A 1 91 ? -10.024 -20.221 12.534 1.00 41.39 341 SER X O 1
ATOM 1498 N N . SER A 1 92 ? -9.272 -21.866 13.875 1.00 42.66 342 SER X N 1
ATOM 1499 C CA . SER A 1 92 ? -8.836 -20.967 14.937 1.00 44.35 342 SER X CA 1
ATOM 1500 C C . SER A 1 92 ? -7.709 -20.040 14.481 1.00 42.03 342 SER X C 1
ATOM 1501 O O . SER A 1 92 ? -7.466 -19.002 15.096 1.00 41.90 342 SER X O 1
ATOM 1509 N N . GLU A 1 93 ? -7.031 -20.414 13.399 1.00 40.24 343 GLU X N 1
ATOM 1510 C CA . GLU A 1 93 ? -5.892 -19.649 12.897 1.00 39.66 343 GLU X CA 1
ATOM 1511 C C . GLU A 1 93 ? -6.282 -18.685 11.775 1.00 37.28 343 GLU X C 1
ATOM 1512 O O . GLU A 1 93 ? -5.449 -17.916 11.296 1.00 35.77 343 GLU X O 1
ATOM 1524 N N . VAL A 1 94 ? -7.545 -18.724 11.360 1.00 37.49 344 VAL X N 1
ATOM 1525 C CA . VAL A 1 94 ? -8.009 -17.897 10.250 1.00 35.69 344 VAL X CA 1
ATOM 1526 C C . VAL A 1 94 ? -8.319 -16.473 10.711 1.00 34.99 344 VAL X C 1
ATOM 1527 O O . VAL A 1 94 ? -8.998 -16.265 11.716 1.00 35.00 344 VAL X O 1
ATOM 1540 N N . SER A 1 95 ? -7.817 -15.499 9.956 1.00 34.23 345 SER X N 1
ATOM 1541 C CA . SER A 1 95 ? -7.991 -14.087 10.283 1.00 36.26 345 SER X CA 1
ATOM 1542 C C . SER A 1 95 ? -9.370 -13.567 9.902 1.00 33.27 345 SER X C 1
ATOM 1543 O O . SER A 1 95 ? -9.896 -13.893 8.842 1.00 32.40 345 SER X O 1
ATOM 1551 N N . PHE A 1 96 ? -9.951 -12.751 10.773 1.00 33.98 346 PHE X N 1
ATOM 1552 C CA . PHE A 1 96 ? -11.180 -12.042 10.446 1.00 33.96 346 PHE X CA 1
ATOM 1553 C C . PHE A 1 96 ? -10.939 -11.188 9.199 1.00 34.13 346 PHE X C 1
ATOM 1554 O O . PHE A 1 96 ? -9.878 -10.575 9.069 1.00 35.46 346 PHE X O 1
ATOM 1571 N N . PRO A 1 97 ? -11.916 -11.132 8.276 1.00 32.49 347 PRO X N 1
ATOM 1572 C CA . PRO A 1 97 ? -13.249 -11.740 8.268 1.00 32.64 347 PRO X CA 1
ATOM 1573 C C . PRO A 1 97 ? -13.345 -13.032 7.447 1.00 31.43 347 PRO X C 1
ATOM 1574 O O . PRO A 1 97 ? -14.445 -13.417 7.057 1.00 31.41 347 PRO X O 1
ATOM 1585 N N . TRP A 1 98 ? -12.220 -13.690 7.184 1.00 30.12 348 TRP X N 1
ATOM 1586 C CA . TRP A 1 98 ? -12.239 -14.925 6.405 1.00 30.06 348 TRP X CA 1
ATOM 1587 C C . TRP A 1 98 ? -12.977 -16.038 7.144 1.00 30.65 348 TRP X C 1
ATOM 1588 O O . TRP A 1 98 ? -12.987 -16.084 8.375 1.00 28.77 348 TRP X O 1
ATOM 1609 N N . LYS A 1 99 ? -13.600 -16.926 6.374 1.00 31.36 349 LYS X N 1
ATOM 1610 C CA . LYS A 1 99 ? -14.291 -18.089 6.918 1.00 32.47 349 LYS X CA 1
ATOM 1611 C C . LYS A 1 99 ? -13.875 -19.338 6.151 1.00 29.79 349 LYS X C 1
ATOM 1612 O O . LYS A 1 99 ? -13.344 -19.239 5.048 1.00 28.90 349 LYS X O 1
ATOM 1631 N N . THR A 1 100 ? -14.116 -20.506 6.740 1.00 27.50 350 THR X N 1
ATOM 1632 C CA . THR A 1 100 ? -13.743 -21.776 6.125 1.00 28.64 350 THR X CA 1
ATOM 1633 C C . THR A 1 100 ? -14.957 -22.476 5.519 1.00 29.55 350 THR X C 1
ATOM 1634 O O . THR A 1 100 ? -15.943 -22.741 6.211 1.00 31.74 350 THR X O 1
ATOM 1645 N N . ALA A 1 101 ? -14.876 -22.780 4.228 1.00 26.74 351 ALA X N 1
ATOM 1646 C CA . ALA A 1 101 ? -15.911 -23.558 3.560 1.00 27.31 351 ALA X CA 1
ATOM 1647 C C . ALA A 1 101 ? -15.961 -24.964 4.152 1.00 28.36 351 ALA X C 1
ATOM 1648 O O . ALA A 1 101 ? -14.932 -25.617 4.305 1.00 28.53 351 ALA X O 1
ATOM 1655 N N . ILE A 1 102 ? -17.164 -25.415 4.489 1.00 29.44 352 ILE X N 1
ATOM 1656 C CA . ILE A 1 102 ? -17.359 -26.713 5.130 1.00 33.02 352 ILE X CA 1
ATOM 1657 C C . ILE A 1 102 ? -18.575 -27.403 4.522 1.00 34.57 352 ILE X C 1
ATOM 1658 O O . ILE A 1 102 ? -19.392 -26.748 3.876 1.00 35.59 352 ILE X O 1
ATOM 1674 N N . PRO A 1 103 ? -18.698 -28.731 4.705 1.00 35.90 353 PRO X N 1
ATOM 1675 C CA . PRO A 1 103 ? -17.794 -29.660 5.391 1.00 37.88 353 PRO X CA 1
ATOM 1676 C C . PRO A 1 103 ? -16.733 -30.237 4.454 1.00 39.32 353 PRO X C 1
ATOM 1677 O O . PRO A 1 103 ? -16.835 -30.052 3.241 1.00 35.74 353 PRO X O 1
ATOM 1688 N N . PRO A 1 104 ? -15.727 -30.929 5.012 1.00 44.78 354 PRO X N 1
ATOM 1689 C CA . PRO A 1 104 ? -14.570 -31.414 4.250 1.00 45.28 354 PRO X CA 1
ATOM 1690 C C . PRO A 1 104 ? -14.897 -32.249 3.011 1.00 40.19 354 PRO X C 1
ATOM 1691 O O . PRO A 1 104 ? -14.180 -32.132 2.028 1.00 37.64 354 PRO X O 1
ATOM 1702 N N . HIS A 1 105 ? -15.938 -33.073 3.046 1.00 39.48 355 HIS X N 1
ATOM 1703 C CA . HIS A 1 105 ? -16.211 -33.971 1.925 1.00 40.94 355 HIS X CA 1
ATOM 1704 C C . HIS A 1 105 ? -16.918 -33.268 0.764 1.00 40.96 355 HIS X C 1
ATOM 1705 O O . HIS A 1 105 ? -17.020 -33.825 -0.328 1.00 43.35 355 HIS X O 1
ATOM 1719 N N . LYS A 1 106 ? -17.394 -32.048 1.000 1.00 39.26 356 LYS X N 1
ATOM 1720 C CA . LYS A 1 106 ? -17.993 -31.230 -0.055 1.00 37.07 356 LYS X CA 1
ATOM 1721 C C . LYS A 1 106 ? -16.952 -30.324 -0.696 1.00 34.07 356 LYS X C 1
ATOM 1722 O O . LYS A 1 106 ? -16.875 -30.203 -1.920 1.00 32.20 356 LYS X O 1
ATOM 1741 N N . HIS A 1 107 ? -16.156 -29.684 0.151 1.00 32.40 357 HIS X N 1
ATOM 1742 C CA . HIS A 1 107 ? -15.155 -28.731 -0.298 1.00 31.15 357 HIS X CA 1
ATOM 1743 C C . HIS A 1 107 ? -14.324 -28.261 0.884 1.00 31.02 357 HIS X C 1
ATOM 1744 O O . HIS A 1 107 ? -14.594 -28.616 2.031 1.00 29.48 357 HIS X O 1
ATOM 1758 N N . ARG A 1 108 ? -13.312 -27.456 0.592 1.00 30.17 358 ARG X N 1
ATOM 1759 C CA . ARG A 1 108 ? -12.515 -26.829 1.629 1.00 31.02 358 ARG X CA 1
ATOM 1760 C C . ARG A 1 108 ? -11.747 -25.671 1.021 1.00 30.14 358 ARG X C 1
ATOM 1761 O O . ARG A 1 108 ? -11.020 -25.849 0.049 1.00 28.34 358 ARG X O 1
ATOM 1782 N N . TYR A 1 109 ? -11.940 -24.485 1.586 1.00 30.44 359 TYR X N 1
ATOM 1783 C CA . TYR A 1 109 ? -11.184 -23.299 1.202 1.00 27.90 359 TYR X CA 1
ATOM 1784 C C . TYR A 1 109 ? -11.576 -22.151 2.114 1.00 27.60 359 TYR X C 1
ATOM 1785 O O . TYR A 1 109 ? -12.584 -22.229 2.818 1.00 27.45 359 TYR X O 1
ATOM 1803 N N . LEU A 1 110 ? -10.770 -21.095 2.111 1.00 26.52 360 LEU X N 1
ATOM 1804 C CA . LEU A 1 110 ? -11.089 -19.890 2.865 1.00 25.35 360 LEU X CA 1
ATOM 1805 C C . LEU A 1 110 ? -11.842 -18.941 1.951 1.00 25.15 360 LEU X C 1
ATOM 1806 O O . LEU A 1 110 ? -11.590 -18.916 0.746 1.00 24.75 360 LEU X O 1
ATOM 1822 N N . TYR A 1 111 ? -12.768 -18.162 2.503 1.00 24.24 361 TYR X N 1
ATOM 1823 C CA . TYR A 1 111 ? -13.584 -17.310 1.653 1.00 24.78 361 TYR X CA 1
ATOM 1824 C C . TYR A 1 111 ? -14.095 -16.036 2.311 1.00 25.61 361 TYR X C 1
ATOM 1825 O O . TYR A 1 111 ? -14.176 -15.926 3.539 1.00 25.71 361 TYR X O 1
ATOM 1843 N N . LEU A 1 112 ? -14.437 -15.081 1.450 1.00 26.31 362 LEU X N 1
ATOM 1844 C CA . LEU A 1 112 ? -15.034 -13.812 1.842 1.00 27.04 362 LEU X CA 1
ATOM 1845 C C . LEU A 1 112 ? -16.450 -13.734 1.290 1.00 27.80 362 LEU X C 1
ATOM 1846 O O . LEU A 1 112 ? -16.667 -13.973 0.100 1.00 25.48 362 LEU X O 1
ATOM 1862 N N . ASP A 1 113 ? -17.407 -13.399 2.146 1.00 30.39 363 ASP X N 1
ATOM 1863 C CA . ASP A 1 113 ? -18.791 -13.241 1.713 1.00 34.76 363 ASP X CA 1
ATOM 1864 C C . ASP A 1 113 ? -18.921 -12.124 0.677 1.00 33.90 363 ASP X C 1
ATOM 1865 O O . ASP A 1 113 ? -18.069 -11.238 0.591 1.00 32.05 363 ASP X O 1
ATOM 1874 N N . HIS A 1 114 ? -20.000 -12.191 -0.098 1.00 34.02 364 HIS X N 1
ATOM 1875 C CA . HIS A 1 114 ? -20.303 -11.238 -1.167 1.00 32.53 364 HIS X CA 1
ATOM 1876 C C . HIS A 1 114 ? -20.031 -9.776 -0.809 1.00 32.24 364 HIS X C 1
ATOM 1877 O O . HIS A 1 114 ? -19.322 -9.069 -1.527 1.00 31.35 364 HIS X O 1
ATOM 1891 N N . GLU A 1 115 ? -20.592 -9.336 0.312 1.00 33.54 365 GLU X N 1
ATOM 1892 C CA . GLU A 1 115 ? -20.631 -7.918 0.654 1.00 36.20 365 GLU X CA 1
ATOM 1893 C C . GLU A 1 115 ? -19.371 -7.440 1.378 1.00 32.24 365 GLU X C 1
ATOM 1894 O O . GLU A 1 115 ? -19.260 -6.266 1.733 1.00 31.61 365 GLU X O 1
ATOM 1906 N N . GLU A 1 116 ? -18.419 -8.345 1.575 1.00 30.57 366 GLU X N 1
ATOM 1907 C CA . GLU A 1 116 ? -17.251 -8.064 2.401 1.00 32.29 366 GLU X CA 1
ATOM 1908 C C . GLU A 1 116 ? -16.383 -6.937 1.847 1.00 31.41 366 GLU X C 1
ATOM 1909 O O . GLU A 1 116 ? -16.018 -6.933 0.671 1.00 29.78 366 GLU X O 1
ATOM 1921 N N . PHE A 1 117 ? -16.071 -5.975 2.711 1.00 32.96 367 PHE X N 1
ATOM 1922 C CA . PHE A 1 117 ? -15.056 -4.970 2.420 1.00 35.63 367 PHE X CA 1
ATOM 1923 C C . PHE A 1 117 ? -14.306 -4.664 3.709 1.00 36.06 367 PHE X C 1
ATOM 1924 O O . PHE A 1 117 ? -14.704 -5.104 4.786 1.00 39.26 367 PHE X O 1
ATOM 1941 N N . GLY A 1 118 ? -13.221 -3.911 3.595 1.00 35.60 368 GLY X N 1
ATOM 1942 C CA . GLY A 1 118 ? -12.361 -3.642 4.731 1.00 35.05 368 GLY X CA 1
ATOM 1943 C C . GLY A 1 118 ? -10.953 -3.409 4.233 1.00 33.67 368 GLY X C 1
ATOM 1944 O O . GLY A 1 118 ? -10.610 -3.848 3.139 1.00 33.78 368 GLY X O 1
ATOM 1948 N N . PRO A 1 119 ? -10.127 -2.718 5.028 1.00 34.04 369 PRO X N 1
ATOM 1949 C CA . PRO A 1 119 ? -8.783 -2.383 4.547 1.00 35.93 369 PRO X CA 1
ATOM 1950 C C . PRO A 1 119 ? -7.875 -3.603 4.380 1.00 35.80 369 PRO X C 1
ATOM 1951 O O . PRO A 1 119 ? -6.903 -3.530 3.628 1.00 35.61 369 PRO X O 1
ATOM 1962 N N . ASP A 1 120 ? -8.203 -4.707 5.047 1.00 35.29 370 ASP X N 1
ATOM 1963 C CA . ASP A 1 120 ? -7.288 -5.840 5.133 1.00 38.11 370 ASP X CA 1
ATOM 1964 C C . ASP A 1 120 ? -7.771 -7.080 4.387 1.00 40.14 370 ASP X C 1
ATOM 1965 O O . ASP A 1 120 ? -7.026 -8.055 4.269 1.00 41.00 370 ASP X O 1
ATOM 1974 N N . ILE A 1 121 ? -9.004 -7.062 3.886 1.00 39.19 371 ILE X N 1
ATOM 1975 C CA . ILE A 1 121 ? -9.388 -8.073 2.914 1.00 38.97 371 ILE X CA 1
ATOM 1976 C C . ILE A 1 121 ? -8.558 -7.719 1.688 1.00 41.20 371 ILE X C 1
ATOM 1977 O O . ILE A 1 121 ? -8.490 -6.555 1.283 1.00 48.06 371 ILE X O 1
ATOM 1993 N N . ILE A 1 122 ? -7.900 -8.714 1.119 1.00 34.67 372 ILE X N 1
ATOM 1994 C CA . ILE A 1 122 ? -6.917 -8.459 0.076 1.00 31.67 372 ILE X CA 1
ATOM 1995 C C . ILE A 1 122 ? -7.582 -8.355 -1.290 1.00 28.29 372 ILE X C 1
ATOM 1996 O O . ILE A 1 122 ? -7.219 -7.511 -2.111 1.00 29.87 372 ILE X O 1
ATOM 2012 N N . LEU A 1 123 ? -8.571 -9.207 -1.517 1.00 23.87 373 LEU X N 1
ATOM 2013 C CA . LEU A 1 123 ? -9.218 -9.302 -2.814 1.00 23.52 373 LEU X CA 1
ATOM 2014 C C . LEU A 1 123 ? -10.117 -8.095 -3.098 1.00 24.89 373 LEU X C 1
ATOM 2015 O O . LEU A 1 123 ? -10.731 -7.545 -2.181 1.00 23.72 373 LEU X O 1
ATOM 2031 N N . PRO A 1 124 ? -10.199 -7.680 -4.376 1.00 25.03 374 PRO X N 1
ATOM 2032 C CA . PRO A 1 124 ? -10.995 -6.507 -4.758 1.00 25.39 374 PRO X CA 1
ATOM 2033 C C . PRO A 1 124 ? -12.489 -6.817 -4.842 1.00 25.38 374 PRO X C 1
ATOM 2034 O O . PRO A 1 124 ? -13.064 -6.869 -5.932 1.00 24.80 374 PRO X O 1
ATOM 2045 N N . MET A 1 125 ? -13.108 -7.023 -3.685 1.00 25.01 375 MET X N 1
ATOM 2046 C CA . MET A 1 125 ? -14.512 -7.410 -3.619 1.00 25.86 375 MET X CA 1
ATOM 2047 C C . MET A 1 125 ? -15.458 -6.295 -4.062 1.00 25.93 375 MET X C 1
ATOM 2048 O O . MET A 1 125 ? -16.602 -6.556 -4.423 1.00 26.33 375 MET X O 1
ATOM 2062 N N . ASP A 1 126 ? -14.986 -5.054 -4.037 1.00 27.13 376 ASP X N 1
ATOM 2063 C CA . ASP A 1 126 ? -15.842 -3.920 -4.374 1.00 29.56 376 ASP X CA 1
ATOM 2064 C C . ASP A 1 126 ? -16.088 -3.797 -5.876 1.00 27.92 376 ASP X C 1
ATOM 2065 O O . ASP A 1 126 ? -17.089 -3.216 -6.294 1.00 27.47 376 ASP X O 1
ATOM 2074 N N . LEU A 1 127 ? -15.184 -4.351 -6.681 1.00 27.42 377 LEU X N 1
ATOM 2075 C CA . LEU A 1 127 ? -15.226 -4.163 -8.131 1.00 26.70 377 LEU X CA 1
ATOM 2076 C C . LEU A 1 127 ? -16.552 -4.581 -8.760 1.00 27.55 377 LEU X C 1
ATOM 2077 O O . LEU A 1 127 ? -17.199 -3.790 -9.444 1.00 26.57 377 LEU X O 1
ATOM 2093 N N . GLN A 1 128 ? -16.955 -5.825 -8.531 1.00 27.85 378 GLN X N 1
ATOM 2094 C CA . GLN A 1 128 ? -18.119 -6.372 -9.218 1.00 27.22 378 GLN X CA 1
ATOM 2095 C C . GLN A 1 128 ? -19.433 -5.921 -8.591 1.00 28.51 378 GLN X C 1
ATOM 2096 O O . GLN A 1 128 ? -20.505 -6.177 -9.140 1.00 30.70 378 GLN X O 1
ATOM 2110 N N . ARG A 1 129 ? -19.349 -5.246 -7.449 1.00 28.73 379 ARG X N 1
ATOM 2111 C CA . ARG A 1 129 ? -20.52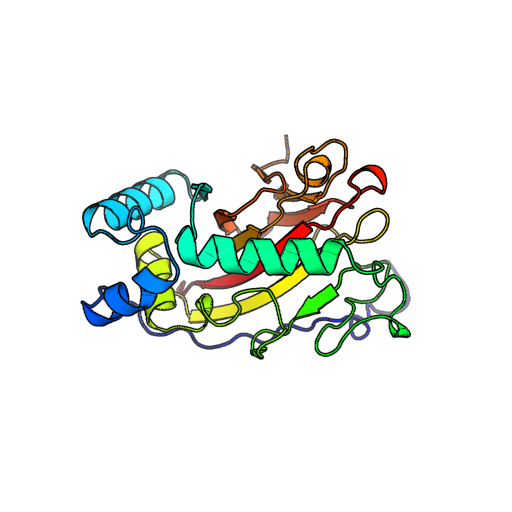6 -4.661 -6.822 1.00 30.26 379 ARG X CA 1
ATOM 2112 C C . ARG A 1 129 ? -20.819 -3.283 -7.418 1.00 32.32 379 ARG X C 1
ATOM 2113 O O . ARG A 1 129 ? -21.906 -2.740 -7.233 1.00 32.73 379 ARG X O 1
ATOM 2134 N N . LEU A 1 130 ? -19.843 -2.725 -8.132 1.00 32.50 380 LEU X N 1
ATOM 2135 C CA . LEU A 1 130 ? -20.015 -1.442 -8.811 1.00 31.64 380 LEU X CA 1
ATOM 2136 C C . LEU A 1 130 ? -21.027 -1.548 -9.950 1.00 31.88 380 LEU X C 1
ATOM 2137 O O . LEU A 1 130 ? -20.906 -2.436 -10.796 1.00 31.19 380 LEU X O 1
ATOM 2153 N N . PRO A 1 131 ? -22.026 -0.646 -9.981 1.00 32.59 381 PRO X N 1
ATOM 2154 C CA . PRO A 1 131 ? -22.919 -0.569 -11.142 1.00 33.79 381 PRO X CA 1
ATOM 2155 C C . PRO A 1 131 ? -22.163 -0.455 -12.465 1.00 32.09 381 PRO X C 1
ATOM 2156 O O . PRO A 1 131 ? -22.559 -1.081 -13.445 1.00 33.56 381 PRO X O 1
ATOM 2167 N N . ALA A 1 132 ? -21.090 0.332 -12.480 1.00 29.51 382 ALA X N 1
ATOM 2168 C CA . ALA A 1 132 ? -20.268 0.494 -13.675 1.00 31.28 382 ALA X CA 1
ATOM 2169 C C . ALA A 1 132 ? -19.774 -0.850 -14.204 1.00 30.16 382 ALA X C 1
ATOM 2170 O O . ALA A 1 132 ? -19.843 -1.110 -15.407 1.00 28.74 382 ALA X O 1
ATOM 2177 N N . PHE A 1 133 ? -19.278 -1.704 -13.313 1.00 29.63 383 PHE X N 1
ATOM 2178 C CA . PHE A 1 133 ? -18.810 -3.023 -13.729 1.00 28.32 383 PHE X CA 1
ATOM 2179 C C . PHE A 1 133 ? -19.969 -3.880 -14.210 1.00 30.63 383 PHE X C 1
ATOM 2180 O O . PHE A 1 133 ? -19.845 -4.626 -15.180 1.00 33.51 383 PHE X O 1
ATOM 2197 N N . GLN A 1 134 ? -21.091 -3.786 -13.509 1.00 29.63 384 GLN X N 1
ATOM 2198 C CA . GLN A 1 134 ? -22.260 -4.586 -13.840 1.00 30.10 384 GLN X CA 1
ATOM 2199 C C . GLN A 1 134 ? -22.794 -4.220 -15.221 1.00 31.43 384 GLN X C 1
ATOM 2200 O O . GLN A 1 134 ? -23.318 -5.074 -15.933 1.00 33.96 384 GLN X O 1
ATOM 2214 N N . ARG A 1 135 ? -22.645 -2.957 -15.605 1.00 32.04 385 ARG X N 1
ATOM 2215 C CA . ARG A 1 135 ? -22.989 -2.536 -16.959 1.00 34.39 385 ARG X CA 1
ATOM 2216 C C . ARG A 1 135 ? -21.956 -3.079 -17.946 1.00 31.87 385 ARG X C 1
ATOM 2217 O O . ARG A 1 135 ? -22.302 -3.530 -19.039 1.00 30.91 385 ARG X O 1
ATOM 2238 N N . TRP A 1 136 ? -20.691 -3.046 -17.539 1.00 29.02 386 TRP X N 1
ATOM 2239 C CA . TRP A 1 136 ? -19.588 -3.513 -18.374 1.00 28.77 386 TRP X CA 1
ATOM 2240 C C . TRP A 1 136 ? -19.720 -4.993 -18.740 1.00 28.06 386 TRP X C 1
ATOM 2241 O O . TRP A 1 136 ? -19.555 -5.364 -19.901 1.00 28.12 386 TRP X O 1
ATOM 2262 N N . ILE A 1 137 ? -20.021 -5.834 -17.755 1.00 26.61 387 ILE X N 1
ATOM 2263 C CA . ILE A 1 137 ? -20.058 -7.276 -17.978 1.00 26.95 387 ILE X CA 1
ATOM 2264 C C . ILE A 1 137 ? -21.287 -7.685 -18.792 1.00 29.25 387 ILE X C 1
ATOM 2265 O O . ILE A 1 137 ? -21.250 -8.669 -19.530 1.00 28.55 387 ILE X O 1
ATOM 2281 N N . GLN A 1 138 ? -22.370 -6.925 -18.661 1.00 31.69 388 GLN X N 1
ATOM 2282 C CA . GLN A 1 138 ? -23.575 -7.189 -19.437 1.00 34.41 388 GLN X CA 1
ATOM 2283 C C . GLN A 1 138 ? -23.336 -6.812 -20.892 1.00 34.34 388 GLN X C 1
ATOM 2284 O O . GLN A 1 138 ? -23.807 -7.486 -21.805 1.00 34.44 388 GLN X O 1
ATOM 2298 N N . LEU A 1 139 ? -22.591 -5.730 -21.092 1.00 35.17 389 LEU X N 1
ATOM 2299 C CA . LEU A 1 139 ? -22.203 -5.285 -22.423 1.00 36.38 389 LEU X CA 1
ATOM 2300 C C . LEU A 1 139 ? -21.256 -6.294 -23.070 1.00 36.17 389 LEU X C 1
ATOM 2301 O O . LEU A 1 139 ? -21.441 -6.689 -24.221 1.00 37.79 389 LEU X O 1
ATOM 2317 N N . VAL A 1 140 ? -20.249 -6.717 -22.313 1.00 34.73 390 VAL X N 1
ATOM 2318 C CA . VAL A 1 140 ? -19.240 -7.644 -22.814 1.00 32.62 390 VAL X CA 1
ATOM 2319 C C . VAL A 1 140 ? -19.831 -9.024 -23.096 1.00 30.88 390 VAL X C 1
ATOM 2320 O O . VAL A 1 140 ? -19.513 -9.641 -24.110 1.00 30.75 390 VAL X O 1
ATOM 2333 N N . SER A 1 141 ? -20.692 -9.506 -22.208 1.00 30.58 391 SER X N 1
ATOM 2334 C CA . SER A 1 141 ? -21.242 -10.853 -22.346 1.00 32.89 391 SER X CA 1
ATOM 2335 C C . SER A 1 141 ? -22.462 -10.877 -23.265 1.00 34.41 391 SER X C 1
ATOM 2336 O O . SER A 1 141 ? -22.887 -11.941 -23.713 1.00 33.98 391 SER X O 1
ATOM 2344 N N . GLY A 1 142 ? -23.025 -9.704 -23.541 1.00 36.21 392 GLY X N 1
ATOM 2345 C CA . GLY A 1 142 ? -24.192 -9.605 -24.399 1.00 38.03 392 GLY X CA 1
ATOM 2346 C C . GLY A 1 142 ? -25.445 -10.141 -23.733 1.00 39.10 392 GLY X C 1
ATOM 2347 O O . GLY A 1 142 ? -26.432 -10.437 -24.406 1.00 41.96 392 GLY X O 1
ATOM 2351 N N . LEU A 1 143 ? -25.404 -10.257 -22.408 1.00 37.09 393 LEU X N 1
ATOM 2352 C CA . LEU A 1 143 ? -26.508 -10.828 -21.641 1.00 39.26 393 LEU X CA 1
ATOM 2353 C C . LEU A 1 143 ? -27.025 -9.867 -20.576 1.00 40.27 393 LEU X C 1
ATOM 2354 O O . LEU A 1 143 ? -26.256 -9.417 -19.725 1.00 38.60 393 LEU X O 1
ATOM 23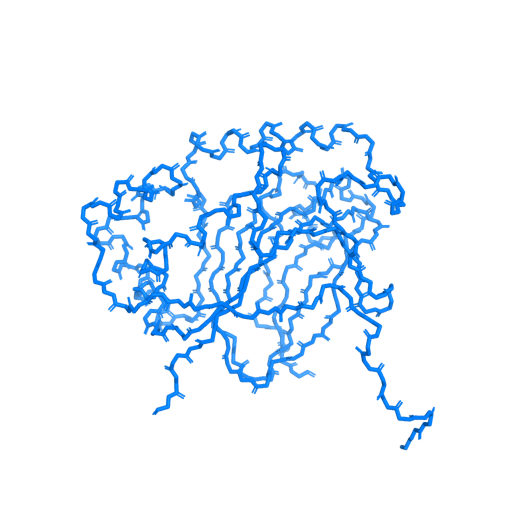70 N N . PRO A 1 144 ? -28.327 -9.538 -20.622 1.00 42.80 394 PRO X N 1
ATOM 2371 C CA . PRO A 1 144 ? -28.921 -8.885 -19.452 1.00 42.09 394 PRO X CA 1
ATOM 2372 C C . PRO A 1 144 ? -28.964 -9.853 -18.278 1.00 39.88 394 PRO X C 1
ATOM 2373 O O . PRO A 1 144 ? -29.443 -10.975 -18.437 1.00 39.54 394 PRO X O 1
ATOM 2384 N N . LEU A 1 145 ? -28.463 -9.426 -17.124 1.00 38.50 395 LEU X N 1
ATOM 2385 C CA . LEU A 1 145 ? -28.338 -10.305 -15.967 1.00 37.04 395 LEU X CA 1
ATOM 2386 C C . LEU A 1 145 ? -29.279 -9.866 -14.854 1.00 39.69 395 LEU X C 1
ATOM 2387 O O . LEU A 1 145 ? -29.353 -8.686 -14.515 1.00 39.89 395 LEU X O 1
ATOM 2403 N N . ARG A 1 146 ? -29.999 -10.831 -14.294 1.00 43.08 396 ARG X N 1
ATOM 2404 C CA . ARG A 1 146 ? -31.019 -10.554 -13.290 1.00 45.80 396 ARG X CA 1
ATOM 2405 C C . ARG A 1 146 ? -30.399 -10.373 -11.911 1.00 43.04 396 ARG X C 1
ATOM 2406 O O . ARG A 1 146 ? -30.686 -9.401 -11.212 1.00 44.33 396 ARG X O 1
ATOM 2427 N N . SER A 1 147 ? -29.549 -11.318 -11.526 1.00 39.18 397 SER X N 1
ATOM 2428 C CA . SER A 1 147 ? -28.945 -11.309 -10.202 1.00 37.98 397 SER X CA 1
ATOM 2429 C C . SER A 1 147 ? -27.591 -12.009 -10.219 1.00 34.59 397 SER X C 1
ATOM 2430 O O . SER A 1 147 ? -27.236 -12.660 -11.202 1.00 33.64 397 SER X O 1
ATOM 2438 N N . PHE A 1 148 ? -26.834 -11.870 -9.134 1.00 32.91 398 PHE X N 1
ATOM 2439 C CA . PHE A 1 148 ? -25.522 -12.497 -9.050 1.00 31.11 398 PHE X CA 1
ATOM 2440 C C . PHE A 1 148 ? -25.027 -12.624 -7.615 1.00 30.56 398 PHE X C 1
ATOM 2441 O O . PHE A 1 148 ? -25.621 -12.081 -6.684 1.00 30.62 398 PHE X O 1
ATOM 2458 N N . HIS A 1 149 ? -23.938 -13.366 -7.451 1.00 30.28 399 HIS X N 1
ATOM 2459 C CA . HIS A 1 149 ? -23.216 -13.414 -6.189 1.00 30.54 399 HIS X CA 1
ATOM 2460 C C . HIS A 1 149 ? -21.748 -13.642 -6.494 1.00 28.35 399 HIS X C 1
ATOM 2461 O O . HIS A 1 149 ? -21.409 -14.311 -7.468 1.00 28.29 399 HIS X O 1
ATOM 2475 N N . GLN A 1 150 ? -20.886 -13.077 -5.659 1.00 26.33 400 GLN X N 1
ATOM 2476 C CA . GLN A 1 150 ? -19.451 -13.268 -5.780 1.00 26.57 400 GLN X CA 1
ATOM 2477 C C . GLN A 1 150 ? -18.920 -13.835 -4.478 1.00 26.94 400 GLN X C 1
ATOM 2478 O O . GLN A 1 150 ? -19.492 -13.598 -3.411 1.00 26.39 400 GLN X O 1
ATOM 2492 N N . VAL A 1 151 ? -17.828 -14.581 -4.574 1.00 23.30 401 VAL X N 1
ATOM 2493 C CA . VAL A 1 151 ? -17.131 -15.071 -3.399 1.00 23.10 401 VAL X CA 1
ATOM 2494 C C . VAL A 1 151 ? -15.629 -14.920 -3.617 1.00 23.39 401 VAL X C 1
ATOM 2495 O O . VAL A 1 151 ? -15.089 -15.359 -4.634 1.00 23.80 401 VAL X O 1
ATOM 2508 N N . GLY A 1 152 ? -14.965 -14.252 -2.678 1.00 23.24 402 GLY X N 1
ATOM 2509 C CA . GLY A 1 152 ? -13.516 -14.177 -2.681 1.00 21.96 402 GLY X CA 1
ATOM 2510 C C . GLY A 1 152 ? -13.005 -15.456 -2.057 1.00 22.49 402 GLY X C 1
ATOM 2511 O O . GLY A 1 152 ? -13.543 -15.883 -1.042 1.00 21.67 402 GLY X O 1
ATOM 2515 N N . ARG A 1 153 ? -11.988 -16.075 -2.654 1.00 23.36 403 ARG X N 1
ATOM 2516 C CA . ARG A 1 153 ? -11.536 -17.386 -2.194 1.00 23.85 403 ARG X CA 1
ATOM 2517 C C . ARG A 1 153 ? -10.019 -17.522 -2.111 1.00 24.11 403 ARG X C 1
ATOM 2518 O O . ARG A 1 153 ? -9.278 -16.928 -2.897 1.00 23.05 403 ARG X O 1
ATOM 2539 N N . ARG A 1 154 ? -9.577 -18.314 -1.138 1.00 23.55 404 ARG X N 1
ATOM 2540 C CA . ARG A 1 154 ? -8.182 -18.713 -1.028 1.00 24.42 404 ARG X CA 1
ATOM 2541 C C . ARG A 1 154 ? -8.101 -20.230 -0.896 1.00 25.00 404 ARG X C 1
ATOM 2542 O O . ARG A 1 154 ? -8.637 -20.808 0.053 1.00 24.62 404 ARG X O 1
ATOM 2563 N N . PHE A 1 155 ? -7.436 -20.865 -1.856 1.00 24.19 405 PHE X N 1
ATOM 2564 C CA . PHE A 1 155 ? -7.220 -22.307 -1.827 1.00 26.72 405 PHE X CA 1
ATOM 2565 C C . PHE A 1 155 ? -5.804 -22.602 -1.360 1.00 28.03 405 PHE X C 1
ATOM 2566 O O . PHE A 1 155 ? -4.849 -22.413 -2.110 1.00 28.52 405 PHE X O 1
ATOM 2583 N N . ARG A 1 156 ? -5.676 -23.058 -0.118 1.00 28.01 406 ARG X N 1
ATOM 2584 C CA . ARG A 1 156 ? -4.375 -23.356 0.470 1.00 29.57 406 ARG X CA 1
ATOM 2585 C C . ARG A 1 156 ? -3.799 -24.647 -0.100 1.00 30.97 406 ARG X C 1
ATOM 2586 O O . ARG A 1 156 ? -4.543 -25.590 -0.371 1.00 31.61 406 ARG X O 1
ATOM 2607 N N . PRO A 1 157 ? -2.467 -24.704 -0.267 1.00 32.38 407 PRO X N 1
ATOM 2608 C CA . PRO A 1 157 ? -1.855 -25.913 -0.825 1.00 34.61 407 PRO X CA 1
ATOM 2609 C C . PRO A 1 157 ? -1.916 -27.094 0.137 1.00 36.15 407 PRO X C 1
ATOM 2610 O O . PRO A 1 157 ? -1.811 -26.911 1.350 1.00 37.15 407 PRO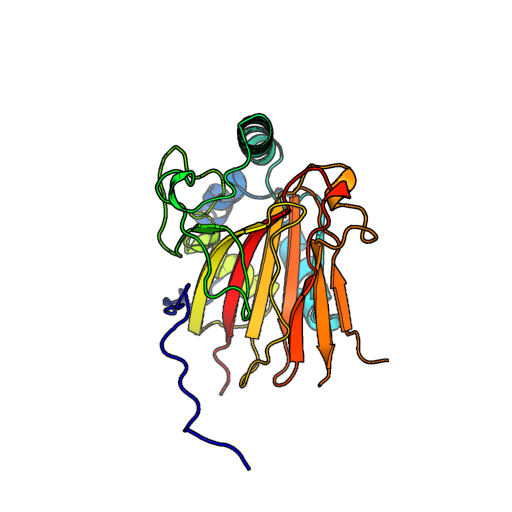 X O 1
ATOM 2621 N N . GLY A 1 158 ? -2.089 -28.291 -0.411 1.00 37.55 408 GLY X N 1
ATOM 2622 C CA . GLY A 1 158 ? -2.170 -29.498 0.389 1.00 39.22 408 GLY X CA 1
ATOM 2623 C C . GLY A 1 158 ? -3.406 -29.532 1.266 1.00 39.80 408 GLY X C 1
ATOM 2624 O O . GLY A 1 158 ? -3.405 -30.169 2.320 1.00 39.37 408 GLY X O 1
ATOM 2628 N N . SER A 1 159 ? -4.467 -28.857 0.831 1.00 39.78 409 SER X N 1
ATOM 2629 C CA . SER A 1 159 ? -5.679 -28.757 1.638 1.00 39.14 409 SER X CA 1
ATOM 2630 C C . SER A 1 159 ? -6.955 -28.561 0.826 1.00 34.01 409 SER X C 1
ATOM 2631 O O . SER A 1 159 ? -7.892 -29.354 0.924 1.00 32.17 409 SER X O 1
ATOM 2639 N N . ASP A 1 160 ? -6.978 -27.506 0.021 1.00 30.95 410 ASP X N 1
ATOM 2640 C CA . ASP A 1 160 ? -8.233 -26.941 -0.460 1.00 31.34 410 ASP X CA 1
ATOM 2641 C C . ASP A 1 160 ? -8.635 -27.357 -1.872 1.00 32.28 410 ASP X C 1
ATOM 2642 O O . ASP A 1 160 ? -7.797 -27.703 -2.706 1.00 34.21 410 ASP X O 1
ATOM 2651 N N . PHE A 1 161 ? -9.941 -27.301 -2.117 1.00 30.74 411 PHE X N 1
ATOM 2652 C CA . PHE A 1 161 ? -10.544 -27.834 -3.330 1.00 29.68 411 PHE X CA 1
ATOM 2653 C C . PHE A 1 161 ? -12.036 -27.540 -3.353 1.00 30.00 411 PHE X C 1
ATOM 2654 O O . PHE A 1 161 ? -12.622 -27.170 -2.334 1.00 31.41 411 PHE X O 1
ATOM 2671 N N . THR A 1 162 ? -12.645 -27.714 -4.520 1.00 28.89 412 THR X N 1
ATOM 2672 C CA . THR A 1 162 ? -14.092 -27.831 -4.625 1.00 32.34 412 THR X CA 1
ATOM 2673 C C . THR A 1 162 ? -14.371 -29.092 -5.431 1.00 34.31 412 THR X C 1
ATOM 2674 O O . THR A 1 162 ? -13.533 -29.519 -6.226 1.00 34.03 412 THR X O 1
ATOM 2685 N N . LEU A 1 163 ? -15.530 -29.703 -5.211 1.00 36.51 413 LEU X N 1
ATOM 2686 C CA . LEU A 1 163 ? -15.898 -30.908 -5.942 1.00 38.26 413 LEU X CA 1
ATOM 2687 C C . LEU A 1 163 ? -16.871 -30.570 -7.062 1.00 37.46 413 LEU X C 1
ATOM 2688 O O . LEU A 1 163 ? -17.497 -29.515 -7.057 1.00 35.04 413 LEU X O 1
ATOM 2704 N N . ALA A 1 164 ? -16.987 -31.477 -8.025 1.00 40.50 414 ALA X N 1
ATOM 2705 C CA . ALA A 1 164 ? -17.820 -31.247 -9.196 1.00 41.52 414 ALA X CA 1
ATOM 2706 C C . ALA A 1 164 ? -19.291 -31.106 -8.820 1.00 42.51 414 ALA X C 1
ATOM 2707 O O . ALA A 1 164 ? -19.856 -31.961 -8.139 1.00 43.96 414 ALA X O 1
ATOM 2714 N N . THR A 1 165 ? -19.896 -30.011 -9.270 1.00 41.27 415 THR X N 1
ATOM 2715 C CA . THR A 1 165 ? -21.313 -29.745 -9.049 1.00 39.14 415 THR X CA 1
ATOM 2716 C C . THR A 1 165 ? -21.938 -29.262 -10.347 1.00 36.21 415 THR X C 1
ATOM 2717 O O . THR A 1 165 ? -21.234 -28.793 -11.237 1.00 35.45 415 THR X O 1
ATOM 2728 N N . THR A 1 166 ? -23.259 -29.370 -10.450 1.00 36.67 416 THR X N 1
ATOM 2729 C CA . THR A 1 166 ? -23.969 -28.972 -11.661 1.00 38.80 416 THR X CA 1
ATOM 2730 C C . THR A 1 166 ? -24.802 -27.720 -11.436 1.00 40.78 416 THR X C 1
ATOM 2731 O O . THR A 1 166 ? -25.087 -27.347 -10.298 1.00 42.50 416 THR X O 1
ATOM 2742 N N . ASN A 1 167 ? -25.181 -27.076 -12.536 1.00 40.74 417 ASN X N 1
ATOM 2743 C CA . ASN A 1 167 ? -26.104 -25.949 -12.499 1.00 41.67 417 ASN X CA 1
ATOM 2744 C C . ASN A 1 167 ? -27.399 -26.321 -13.211 1.00 43.87 417 ASN X C 1
ATOM 2745 O O . ASN A 1 167 ? -27.377 -26.825 -14.334 1.00 44.19 417 ASN X O 1
ATOM 2756 N N . ASP A 1 168 ? -28.526 -26.082 -12.549 1.00 46.20 418 ASP X N 1
ATOM 2757 C CA . ASP A 1 168 ? -29.824 -26.433 -13.111 1.00 51.74 418 ASP X CA 1
ATOM 2758 C C . ASP A 1 168 ? -30.168 -25.527 -14.289 1.00 48.93 418 ASP X C 1
ATOM 2759 O O . ASP A 1 168 ? -30.716 -25.984 -15.293 1.00 50.62 418 ASP X O 1
ATOM 2768 N N . THR A 1 169 ? -29.842 -24.244 -14.156 1.00 45.65 419 THR X N 1
ATOM 2769 C CA . THR A 1 169 ? -30.045 -23.273 -15.229 1.00 43.45 419 THR X CA 1
ATOM 2770 C C . THR A 1 169 ? -28.709 -22.721 -15.710 1.00 39.27 419 THR X C 1
ATOM 2771 O O . THR A 1 169 ? -27.710 -22.779 -14.994 1.00 37.41 419 THR X O 1
ATOM 2782 N N . ALA A 1 170 ? -28.699 -22.187 -16.926 1.00 38.91 420 ALA X N 1
ATOM 2783 C CA . ALA A 1 170 ? -27.492 -21.600 -17.493 1.00 38.41 420 ALA X CA 1
ATOM 2784 C C . ALA A 1 170 ? -27.024 -20.414 -16.660 1.00 35.00 420 ALA X C 1
ATOM 2785 O O . ALA A 1 170 ? -27.836 -19.609 -16.203 1.00 35.61 420 ALA X O 1
ATOM 2792 N N . LEU A 1 171 ? -25.712 -20.320 -16.464 1.00 32.21 421 LEU X N 1
ATOM 2793 C CA . LEU A 1 171 ? -25.114 -19.209 -15.728 1.00 33.40 421 LEU X CA 1
ATOM 2794 C C . LEU A 1 171 ? -23.988 -18.560 -16.514 1.00 33.57 421 LEU X C 1
ATOM 2795 O O . LEU A 1 171 ? -23.243 -19.232 -17.229 1.00 33.84 421 LEU X O 1
ATOM 2811 N N . LEU A 1 172 ? -23.877 -17.244 -16.378 1.00 34.19 422 LEU X N 1
ATOM 2812 C CA . LEU A 1 172 ? -22.671 -16.537 -16.770 1.00 31.77 422 LEU X CA 1
ATOM 2813 C C . LEU A 1 172 ? -21.753 -16.542 -15.563 1.00 30.72 422 LEU X C 1
ATOM 2814 O O . LEU A 1 172 ? -22.163 -16.143 -14.474 1.00 30.61 422 LEU X O 1
ATOM 2830 N N . GLU A 1 173 ? -20.522 -17.006 -15.749 1.00 30.66 423 GLU X N 1
ATOM 2831 C CA . GLU A 1 173 ? -19.579 -17.115 -14.642 1.00 29.05 423 GLU X CA 1
ATOM 2832 C C . GLU A 1 173 ? -18.284 -16.386 -14.946 1.00 28.32 423 GLU X C 1
ATOM 2833 O O . GLU A 1 173 ? -17.750 -16.483 -16.053 1.00 29.26 423 GLU X O 1
ATOM 2845 N N . ALA A 1 174 ? -17.789 -15.660 -13.948 1.00 25.20 424 ALA X N 1
ATOM 2846 C CA . ALA A 1 174 ? -16.526 -14.949 -14.055 1.00 26.04 424 ALA X CA 1
ATOM 2847 C C . ALA A 1 174 ? -15.593 -15.346 -12.919 1.00 26.66 424 ALA X C 1
ATOM 2848 O O . ALA A 1 174 ? -16.014 -15.458 -11.766 1.00 25.85 424 ALA X O 1
ATOM 2855 N N . THR A 1 175 ? -14.329 -15.567 -13.260 1.00 26.73 425 THR X N 1
ATOM 2856 C CA . THR A 1 175 ? -13.293 -15.800 -12.266 1.00 24.43 425 THR X CA 1
ATOM 2857 C C . THR A 1 175 ? -12.142 -14.831 -12.499 1.00 22.88 425 THR X C 1
ATOM 2858 O O . THR A 1 175 ? -11.532 -14.816 -13.572 1.00 24.09 425 THR X O 1
ATOM 2869 N N . LEU A 1 176 ? -11.875 -14.006 -11.492 1.00 22.70 426 LEU X N 1
ATOM 2870 C CA . LEU A 1 176 ? -10.704 -13.143 -11.480 1.00 23.13 426 LEU X CA 1
ATOM 2871 C C . LEU A 1 176 ? -9.621 -13.832 -10.669 1.00 23.63 426 LEU X C 1
ATOM 2872 O O . LEU A 1 176 ? -9.736 -13.956 -9.452 1.00 23.26 426 LEU X O 1
ATOM 2888 N N . CYS A 1 177 ? -8.578 -14.292 -11.349 1.00 24.24 427 CYS X N 1
ATOM 2889 C CA . CYS A 1 177 ? -7.524 -15.047 -10.694 1.00 23.53 427 CYS X CA 1
ATOM 2890 C C . CYS A 1 177 ? -6.354 -14.138 -10.345 1.00 21.68 427 CYS X C 1
ATOM 2891 O O . CYS A 1 177 ? -5.860 -13.382 -11.186 1.00 22.59 427 CYS X O 1
ATOM 2899 N N . LEU A 1 178 ? -5.926 -14.222 -9.091 1.00 19.97 428 LEU X N 1
ATOM 2900 C CA . LEU A 1 178 ? -4.859 -13.382 -8.568 1.00 20.21 428 LEU X CA 1
ATOM 2901 C C . LEU A 1 178 ? -3.842 -14.242 -7.828 1.00 20.68 428 LEU X C 1
ATOM 2902 O O . LEU A 1 178 ? -3.542 -14.004 -6.659 1.00 22.74 428 LEU X O 1
ATOM 2918 N N . SER A 1 179 ? -3.309 -15.235 -8.534 1.00 21.47 429 SER X N 1
ATOM 2919 C CA . SER A 1 179 ? -2.384 -16.208 -7.960 1.00 24.35 429 SER X CA 1
ATOM 2920 C C . SER A 1 179 ? -0.983 -16.042 -8.557 1.00 25.30 429 SER X C 1
ATOM 2921 O O . SER A 1 179 ? -0.748 -16.449 -9.694 1.00 24.32 429 SER X O 1
ATOM 2929 N N . PRO A 1 180 ? -0.048 -15.441 -7.792 1.00 25.55 430 PRO X N 1
ATOM 2930 C CA . PRO A 1 180 ? 1.283 -15.122 -8.319 1.00 26.89 430 PRO X CA 1
ATOM 2931 C C . PRO A 1 180 ? 2.335 -16.199 -8.079 1.00 29.53 430 PRO X C 1
ATOM 2932 O O . PRO A 1 180 ? 3.461 -16.054 -8.553 1.00 31.23 430 PRO X O 1
ATOM 2943 N N . GLY A 1 181 ? 1.985 -17.249 -7.345 1.00 31.13 431 GLY X N 1
ATOM 2944 C CA . GLY A 1 181 ? 2.922 -18.325 -7.073 1.00 34.27 431 GLY X CA 1
ATOM 2945 C C . GLY A 1 181 ? 3.367 -19.038 -8.336 1.00 37.08 431 GLY X C 1
ATOM 2946 O O . GLY A 1 181 ? 2.597 -19.176 -9.285 1.00 40.46 431 GLY X O 1
ATOM 2950 N N . THR A 1 182 ? 4.619 -19.483 -8.353 1.00 37.80 432 THR X N 1
ATOM 2951 C CA . THR A 1 182 ? 5.143 -20.250 -9.477 1.00 39.33 432 THR X CA 1
ATOM 2952 C C . THR A 1 182 ? 4.571 -21.664 -9.488 1.00 41.43 432 THR X C 1
ATOM 2953 O O . THR A 1 182 ? 4.322 -22.236 -10.551 1.00 43.87 432 THR X O 1
ATOM 2964 N N . GLY A 1 183 ? 4.365 -22.221 -8.299 1.00 40.42 433 GLY X N 1
ATOM 2965 C CA . GLY A 1 183 ? 3.893 -23.587 -8.162 1.00 40.33 433 GLY X CA 1
ATOM 2966 C C . GLY A 1 183 ? 2.425 -23.754 -8.507 1.00 39.70 433 GLY X C 1
ATOM 2967 O O . GLY A 1 183 ? 2.036 -24.741 -9.133 1.00 41.59 433 GLY X O 1
ATOM 2971 N N . ILE A 1 184 ? 1.607 -22.787 -8.102 1.00 38.31 434 ILE X N 1
ATOM 2972 C CA . ILE A 1 184 ? 0.167 -22.859 -8.322 1.00 36.73 434 ILE X CA 1
ATOM 2973 C C . ILE A 1 184 ? -0.170 -22.817 -9.816 1.00 36.21 434 ILE X C 1
ATOM 2974 O O . ILE A 1 184 ? -1.209 -23.324 -10.241 1.00 33.91 434 ILE X O 1
ATOM 2990 N N . ALA A 1 185 ? 0.717 -22.218 -10.606 1.00 36.39 435 ALA X N 1
ATOM 2991 C CA . ALA A 1 185 ? 0.488 -22.048 -12.040 1.00 36.55 435 ALA X CA 1
ATOM 2992 C C . ALA A 1 185 ? 0.725 -23.338 -12.823 1.00 38.20 435 ALA X C 1
ATOM 2993 O O . ALA A 1 185 ? 0.391 -23.423 -14.007 1.00 38.58 435 ALA X O 1
ATOM 3000 N N . ASN A 1 186 ? 1.305 -24.334 -12.161 1.00 39.62 436 ASN X N 1
ATOM 3001 C CA . ASN A 1 186 ? 1.587 -25.621 -12.785 1.00 43.33 436 ASN X CA 1
ATOM 3002 C C . ASN A 1 186 ? 0.459 -26.607 -12.497 1.00 43.16 436 ASN X C 1
ATOM 3003 O O . ASN A 1 186 ? 0.230 -26.973 -11.343 1.00 43.12 436 ASN X O 1
ATOM 3014 N N . THR A 1 187 ? -0.242 -27.040 -13.542 1.00 44.52 437 THR X N 1
ATOM 3015 C CA . THR A 1 187 ? -1.435 -27.866 -13.362 1.00 45.00 437 THR X CA 1
ATOM 3016 C C . THR A 1 187 ? -1.113 -29.265 -12.839 1.00 47.25 437 THR X C 1
ATOM 3017 O O . THR A 1 187 ? -2.023 -30.044 -12.551 1.00 46.69 437 THR X O 1
ATOM 3028 N N . ASP A 1 188 ? 0.172 -29.587 -12.721 1.00 48.86 438 ASP X N 1
ATOM 3029 C CA . ASP A 1 188 ? 0.581 -30.812 -12.043 1.00 50.43 438 ASP X CA 1
ATOM 3030 C C . ASP A 1 188 ? 0.154 -30.746 -10.582 1.00 44.07 438 ASP X C 1
ATOM 3031 O O . ASP A 1 188 ? -0.194 -31.759 -9.978 1.00 44.36 438 ASP X O 1
ATOM 3040 N N . ASN A 1 189 ? 0.182 -29.538 -10.026 1.00 40.36 439 ASN X N 1
ATOM 3041 C CA . ASN A 1 189 ? -0.183 -29.312 -8.633 1.00 40.91 439 ASN X CA 1
ATOM 3042 C C . ASN A 1 189 ? -1.653 -28.933 -8.470 1.00 39.39 439 ASN X C 1
ATOM 3043 O O . ASN A 1 189 ? -2.074 -28.507 -7.395 1.00 38.08 439 ASN X O 1
ATOM 3054 N N . GLY A 1 190 ? -2.427 -29.084 -9.540 1.00 39.56 440 GLY X N 1
ATOM 3055 C CA . GLY A 1 190 ? -3.846 -28.786 -9.502 1.00 38.18 440 GLY X CA 1
ATOM 3056 C C . GLY A 1 190 ? -4.148 -27.299 -9.551 1.00 33.47 440 GLY X C 1
ATOM 3057 O O . GLY A 1 190 ? -3.520 -26.554 -10.302 1.00 31.28 440 GLY X O 1
ATOM 3061 N N . ALA A 1 191 ? -5.132 -26.887 -8.755 1.00 30.43 441 ALA X N 1
ATOM 3062 C CA . ALA A 1 191 ? -5.540 -25.486 -8.625 1.00 27.91 441 ALA X CA 1
ATOM 3063 C C . ALA A 1 191 ? -6.172 -24.915 -9.894 1.00 29.03 441 ALA X C 1
ATOM 3064 O O . ALA A 1 191 ? -6.477 -23.722 -9.948 1.00 30.45 441 ALA X O 1
ATOM 3071 N N . TYR A 1 192 ? -6.380 -25.748 -10.909 1.00 29.88 442 TYR X N 1
ATOM 3072 C CA . TYR A 1 192 ? -6.972 -25.261 -12.152 1.00 30.83 442 TYR X CA 1
ATOM 3073 C C . TYR A 1 192 ? -8.494 -25.355 -12.120 1.00 30.63 442 TYR X C 1
ATOM 3074 O O . TYR A 1 192 ? -9.072 -26.193 -11.424 1.00 33.07 442 TYR X O 1
ATOM 3092 N N . ASP A 1 193 ? -9.128 -24.465 -12.876 1.00 30.32 443 ASP X N 1
ATOM 3093 C CA . ASP A 1 193 ? -10.579 -24.389 -12.972 1.00 32.61 443 ASP X CA 1
ATOM 3094 C C . ASP A 1 193 ? -11.067 -25.263 -14.126 1.00 36.79 443 ASP X C 1
ATOM 3095 O O . ASP A 1 193 ? -10.648 -25.069 -15.266 1.00 40.97 443 ASP X O 1
ATOM 3104 N N . ILE A 1 194 ? -11.946 -26.220 -13.830 1.00 35.82 444 ILE X N 1
ATOM 3105 C CA . ILE A 1 194 ? -12.453 -27.154 -14.837 1.00 35.02 444 ILE X CA 1
ATOM 3106 C C . ILE A 1 194 ? -13.942 -26.967 -15.112 1.00 31.75 444 ILE X C 1
ATOM 3107 O O . ILE A 1 194 ? -14.732 -26.778 -14.190 1.00 31.20 444 ILE X O 1
ATOM 3123 N N . TYR A 1 195 ? -14.306 -27.026 -16.391 1.00 30.51 445 TYR X N 1
ATOM 3124 C CA . TYR A 1 195 ? -15.695 -27.171 -16.815 1.00 32.18 445 TYR X CA 1
ATOM 3125 C C . TYR A 1 195 ? -15.801 -28.422 -17.681 1.00 35.68 445 TYR X C 1
ATOM 3126 O O . TYR A 1 195 ? -15.028 -28.591 -18.624 1.00 37.13 445 TYR X O 1
ATOM 3144 N N . MET A 1 196 ? -16.747 -29.301 -17.361 1.00 37.16 446 MET X N 1
ATOM 3145 C CA . MET A 1 196 ? -16.917 -30.537 -18.119 1.00 40.36 446 MET X CA 1
ATOM 3146 C C . MET A 1 196 ? -18.372 -30.999 -18.129 1.00 42.15 446 MET X C 1
ATOM 3147 O O . MET A 1 196 ? -19.198 -30.502 -17.362 1.00 41.82 446 MET X O 1
ATOM 3161 N N . ILE A 1 197 ? -18.673 -31.959 -18.999 1.00 44.87 447 ILE X N 1
ATOM 3162 C CA . ILE A 1 197 ? -20.041 -32.428 -19.192 1.00 49.37 447 ILE X CA 1
ATOM 3163 C C . ILE A 1 197 ? -20.335 -33.663 -18.344 1.00 55.70 447 ILE X C 1
ATOM 3164 O O . ILE A 1 197 ? -19.481 -34.535 -18.179 1.00 53.95 447 ILE X O 1
ATOM 3180 N N . GLY A 1 198 ? -21.554 -33.707 -17.806 1.00 64.45 448 GLY X N 1
ATOM 3181 C CA . GLY A 1 198 ? -22.073 -34.857 -17.080 1.00 72.69 448 GLY X CA 1
ATOM 3182 C C . GLY A 1 198 ? -21.103 -35.514 -16.117 1.00 76.81 448 GLY X C 1
ATOM 3183 O O . GLY A 1 198 ? -21.420 -36.538 -15.510 1.00 80.27 448 GLY X O 1
ATOM 3187 N N . ASP A 1 216 ? -14.279 -36.383 -25.547 1.00 74.95 466 ASP X N 1
ATOM 3188 C CA . ASP A 1 216 ? -13.897 -36.189 -24.153 1.00 70.42 466 ASP X CA 1
ATOM 3189 C C . ASP A 1 216 ? -14.872 -35.231 -23.469 1.00 64.69 466 ASP X C 1
ATOM 3190 O O . ASP A 1 216 ? -15.621 -34.516 -24.137 1.00 61.46 466 ASP X O 1
ATOM 3198 N N . SER A 1 217 ? -14.858 -35.219 -22.140 1.00 62.61 467 SER X N 1
ATOM 3199 C CA . SER A 1 217 ? -15.856 -34.488 -21.364 1.00 59.53 467 SE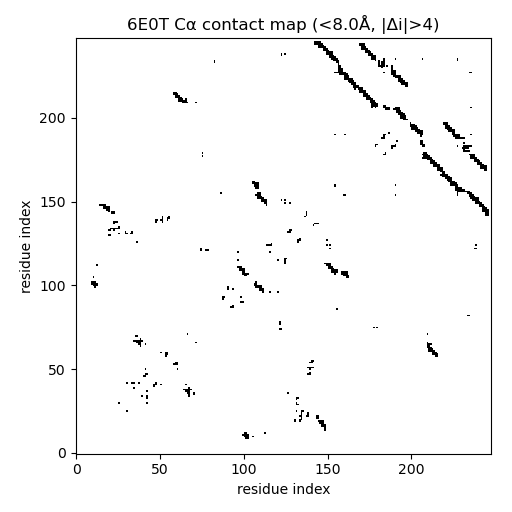R X CA 1
ATOM 3200 C C . SER A 1 217 ? -15.463 -33.042 -21.070 1.00 54.92 467 SER X C 1
ATOM 3201 O O . SER A 1 217 ? -16.328 -32.190 -20.872 1.00 53.54 467 SER X O 1
ATOM 3209 N N . ILE A 1 218 ? -14.164 -32.766 -21.033 1.00 52.68 468 ILE X N 1
ATOM 3210 C CA . ILE A 1 218 ? -13.684 -31.456 -20.601 1.00 48.57 468 ILE X CA 1
ATOM 3211 C C . ILE A 1 218 ? -13.978 -30.372 -21.636 1.00 45.78 468 ILE X C 1
ATOM 3212 O O . ILE A 1 218 ? -13.667 -30.517 -22.818 1.00 47.98 468 ILE X O 1
ATOM 3228 N N . LEU A 1 219 ? -14.581 -29.286 -21.161 1.00 40.95 469 LEU X N 1
ATOM 3229 C CA . LEU A 1 219 ? -14.912 -28.131 -21.986 1.00 39.48 469 LEU X CA 1
ATOM 3230 C C . LEU A 1 219 ? -13.846 -27.052 -21.851 1.00 37.46 469 LEU X C 1
ATOM 3231 O O . LEU A 1 219 ? -13.430 -26.441 -22.837 1.00 36.60 469 LEU X O 1
ATOM 3247 N N . LEU A 1 220 ? -13.425 -26.820 -20.612 1.00 36.54 470 LEU X N 1
ATOM 3248 C CA . LEU A 1 220 ? -12.432 -25.804 -20.293 1.00 37.94 470 LEU X CA 1
ATOM 3249 C C . LEU A 1 220 ? -11.536 -26.261 -19.156 1.00 37.08 470 LEU X C 1
ATOM 3250 O O . LEU A 1 220 ? -11.993 -26.921 -18.222 1.00 35.68 470 LEU X O 1
ATOM 3266 N N . SER A 1 221 ? -10.263 -25.896 -19.243 1.00 36.46 471 SER X N 1
ATOM 3267 C CA . SER A 1 221 ? -9.324 -26.080 -18.147 1.00 36.43 471 SER X CA 1
ATOM 3268 C C . SER A 1 221 ? -8.493 -24.812 -18.020 1.00 34.85 471 SER X C 1
ATOM 3269 O O . SER A 1 221 ? -7.691 -24.499 -18.901 1.00 34.35 471 SER X O 1
ATOM 3277 N N . LEU A 1 222 ? -8.706 -24.085 -16.927 1.00 32.62 472 LEU X N 1
ATOM 3278 C CA . LEU A 1 222 ? -8.055 -22.798 -16.701 1.00 31.92 472 LEU X CA 1
ATOM 3279 C C . LEU A 1 222 ? -7.036 -22.895 -15.568 1.00 29.73 472 LEU X C 1
ATOM 3280 O O . LEU A 1 222 ? -7.416 -23.029 -14.402 1.00 26.74 472 LEU X O 1
ATOM 3296 N N . PRO A 1 223 ? -5.735 -22.833 -15.902 1.00 30.08 473 PRO X N 1
ATOM 3297 C CA . PRO A 1 223 ? -4.730 -22.897 -14.838 1.00 28.66 473 PRO X CA 1
ATOM 3298 C C . PRO A 1 223 ? -4.791 -21.683 -13.922 1.00 27.43 473 PRO X C 1
ATOM 3299 O O . PRO A 1 223 ? -5.267 -20.626 -14.342 1.00 29.05 473 PRO X O 1
ATOM 3310 N N . ALA A 1 224 ? -4.323 -21.831 -12.688 1.00 25.58 474 ALA X N 1
ATOM 3311 C CA . ALA A 1 224 ? -4.187 -20.681 -11.806 1.00 25.11 474 ALA X CA 1
ATOM 3312 C C . ALA A 1 224 ? -3.187 -19.719 -12.430 1.00 23.16 474 ALA X C 1
ATOM 3313 O O . ALA A 1 224 ? -2.168 -20.143 -12.970 1.00 23.64 474 ALA X O 1
ATOM 3320 N N . ALA A 1 225 ? -3.484 -18.428 -12.363 1.00 23.01 475 ALA X N 1
ATOM 3321 C CA . ALA A 1 225 ? -2.657 -17.416 -13.012 1.00 23.29 475 ALA X CA 1
ATOM 3322 C C . ALA A 1 225 ? -2.743 -16.096 -12.260 1.00 22.32 475 ALA X C 1
ATOM 3323 O O . ALA A 1 225 ? -3.607 -15.921 -11.400 1.00 21.20 475 ALA X O 1
ATOM 3330 N N . TRP A 1 226 ? -1.844 -15.171 -12.582 1.00 23.82 476 TRP X N 1
ATOM 3331 C CA . TRP A 1 226 ? -1.881 -13.844 -11.981 1.00 23.78 476 TRP X CA 1
ATOM 3332 C C . TRP A 1 226 ? -2.578 -12.840 -12.887 1.00 22.91 476 TRP X C 1
ATOM 3333 O O . TRP A 1 226 ? -2.182 -12.649 -14.037 1.00 23.44 476 TRP X O 1
ATOM 3354 N N . ASN A 1 227 ? -3.616 -12.205 -12.352 1.00 22.43 477 ASN X N 1
ATOM 3355 C CA . ASN A 1 227 ? -4.311 -11.117 -13.031 1.00 21.65 477 ASN X CA 1
ATOM 3356 C C . ASN A 1 227 ? -4.928 -11.571 -14.352 1.00 24.33 477 ASN X C 1
ATOM 3357 O O . ASN A 1 227 ? -4.718 -10.948 -15.395 1.00 25.71 477 ASN X O 1
ATOM 3368 N N . VAL A 1 228 ? -5.682 -12.665 -14.294 1.00 23.74 478 VAL X N 1
ATOM 3369 C CA . VAL A 1 228 ? -6.386 -13.190 -15.457 1.00 23.21 478 VAL X CA 1
ATOM 3370 C C . VAL A 1 228 ? -7.880 -13.257 -15.163 1.00 24.09 478 VAL X C 1
ATOM 3371 O O . VAL A 1 228 ? -8.300 -13.818 -14.152 1.00 25.26 478 VAL X O 1
ATOM 3384 N N . PHE A 1 229 ? -8.671 -12.677 -16.059 1.00 24.24 479 PHE X N 1
ATOM 3385 C CA . PHE A 1 229 ? -10.121 -12.664 -15.932 1.00 22.19 479 PHE X CA 1
ATOM 3386 C C . PHE A 1 229 ? -10.745 -13.605 -16.952 1.00 23.64 479 PHE X C 1
ATOM 3387 O O . PHE A 1 229 ? -10.587 -13.421 -18.161 1.00 24.27 479 PHE X O 1
ATOM 3404 N N . SER A 1 230 ? -11.445 -14.618 -16.454 1.00 23.08 480 SER X N 1
ATOM 3405 C CA . SER A 1 230 ? -12.108 -15.596 -17.306 1.00 26.70 480 SER X CA 1
ATOM 3406 C C . SER A 1 230 ? -13.614 -15.415 -17.224 1.00 27.29 480 SER X C 1
ATOM 3407 O O . SER A 1 230 ? -14.168 -15.341 -16.133 1.00 25.86 480 SER X O 1
ATOM 3415 N N . LEU A 1 231 ? -14.261 -15.329 -18.383 1.00 27.94 481 LEU X N 1
ATOM 3416 C CA . LEU A 1 231 ? -15.711 -15.203 -18.460 1.00 26.33 481 LEU X CA 1
ATOM 3417 C C . LEU A 1 231 ? -16.256 -16.377 -19.264 1.00 25.76 481 LEU X C 1
ATOM 3418 O O . LEU A 1 231 ? -15.834 -16.609 -20.394 1.00 27.12 481 LEU X O 1
ATOM 3434 N N . VAL A 1 232 ? -17.189 -17.116 -18.670 1.00 25.71 482 VAL X N 1
ATOM 3435 C CA . VAL A 1 232 ? -17.657 -18.376 -19.236 1.00 29.46 482 VAL X CA 1
ATOM 3436 C C . VAL A 1 232 ? -19.175 -18.455 -19.273 1.00 31.40 482 VAL X C 1
ATOM 3437 O O . VAL A 1 232 ? -19.840 -18.164 -18.280 1.00 29.91 482 VAL X O 1
ATOM 3450 N N . TYR A 1 233 ? -19.716 -18.865 -20.417 1.00 34.01 483 TYR X N 1
ATOM 3451 C CA . TYR A 1 233 ? -21.129 -19.206 -20.500 1.00 35.27 483 TYR X CA 1
ATOM 3452 C C . TYR A 1 233 ? -21.310 -20.668 -20.111 1.00 34.04 483 TYR X C 1
ATOM 3453 O O . TYR A 1 233 ? -20.951 -21.577 -20.863 1.00 31.57 483 TYR X O 1
ATOM 3471 N N . ARG A 1 234 ? -21.868 -20.881 -18.925 1.00 33.67 484 ARG X N 1
ATOM 3472 C CA . ARG A 1 234 ? -22.036 -22.218 -18.381 1.00 34.10 484 ARG X CA 1
ATOM 3473 C C . ARG A 1 234 ? -23.419 -22.766 -18.705 1.00 36.01 484 ARG X C 1
ATOM 3474 O O . ARG A 1 234 ? -24.396 -22.439 -18.034 1.00 35.98 484 ARG X O 1
ATOM 3495 N N . ASP A 1 235 ? -23.497 -23.594 -19.742 1.00 38.57 485 ASP X N 1
ATOM 3496 C CA . ASP A 1 235 ? -24.748 -24.258 -20.089 1.00 42.83 485 ASP X CA 1
ATOM 3497 C C . ASP A 1 235 ? -25.266 -25.068 -18.909 1.00 43.03 485 ASP X C 1
ATOM 3498 O O . ASP A 1 235 ? -24.499 -25.459 -18.027 1.00 38.33 485 ASP X O 1
ATOM 3507 N N . GLU A 1 236 ? -26.571 -25.307 -18.890 1.00 46.81 486 GLU X N 1
ATOM 3508 C CA . GLU A 1 236 ? -27.179 -26.123 -17.850 1.00 48.89 486 GLU X CA 1
ATOM 3509 C C . GLU A 1 236 ? -26.629 -27.545 -17.927 1.00 45.67 486 GLU X C 1
ATOM 3510 O O . GLU A 1 236 ? -26.404 -28.071 -19.018 1.00 46.19 486 GLU X O 1
ATOM 3522 N N . GLY A 1 237 ? -26.398 -28.153 -16.768 1.00 42.42 487 GLY X N 1
ATOM 3523 C CA . GLY A 1 237 ? -25.904 -29.517 -16.704 1.00 42.56 487 GLY X CA 1
ATOM 3524 C C . GLY A 1 237 ? -24.395 -29.638 -16.834 1.00 39.98 487 GLY X C 1
ATOM 3525 O O . GLY A 1 237 ? -23.871 -30.742 -16.982 1.00 40.96 487 GLY X O 1
ATOM 3529 N N . VAL A 1 238 ? -23.692 -28.511 -16.781 1.00 37.92 488 VAL X N 1
ATOM 3530 C CA . VAL A 1 238 ? -22.235 -28.518 -16.880 1.00 37.10 488 VAL X CA 1
ATOM 3531 C C . VAL A 1 238 ? -21.608 -28.630 -15.494 1.00 35.54 488 VAL X C 1
ATOM 3532 O O . VAL A 1 238 ? -21.984 -27.909 -14.570 1.00 35.28 488 VAL X O 1
ATOM 3545 N N . LEU A 1 239 ? -20.656 -29.549 -15.358 1.00 36.69 489 LEU X N 1
ATOM 3546 C CA . LEU A 1 239 ? -19.911 -29.709 -14.115 1.00 38.36 489 LEU X CA 1
ATOM 3547 C C . LEU A 1 239 ? -18.822 -28.651 -14.012 1.00 35.43 489 LEU X C 1
ATOM 3548 O O . LEU A 1 239 ? -18.209 -28.295 -15.016 1.00 35.01 489 LEU X O 1
ATOM 3564 N N . GLN A 1 240 ? -18.589 -28.155 -12.799 1.00 33.61 490 GLN X N 1
ATOM 3565 C CA . GLN A 1 240 ? -17.528 -27.182 -12.549 1.00 31.98 490 GLN X CA 1
ATOM 3566 C C . GLN A 1 240 ? -16.874 -27.445 -11.198 1.00 32.07 490 GLN X C 1
ATOM 3567 O O . GLN A 1 240 ? -17.555 -27.763 -10.225 1.00 32.32 490 GLN X O 1
ATOM 3581 N N . PHE A 1 241 ? -15.551 -27.310 -11.140 1.00 31.68 491 PHE X N 1
ATOM 3582 C CA . PHE A 1 241 ? -14.837 -27.435 -9.873 1.00 32.18 491 PHE X CA 1
ATOM 3583 C C . PHE A 1 241 ? -13.409 -26.915 -9.958 1.00 31.77 491 PHE X C 1
ATOM 3584 O O . PHE A 1 241 ? -12.833 -26.813 -11.042 1.00 32.90 491 PHE X O 1
ATOM 3601 N N . VAL A 1 242 ? -12.855 -26.582 -8.797 1.00 29.79 492 VAL X N 1
ATOM 3602 C CA . VAL A 1 242 ? -11.451 -26.215 -8.671 1.00 30.60 492 VAL X CA 1
ATOM 3603 C C . VAL A 1 242 ? -10.675 -27.432 -8.174 1.00 30.53 492 VAL X C 1
ATOM 3604 O O . VAL A 1 242 ? -10.982 -27.987 -7.113 1.00 30.22 492 VAL X O 1
ATOM 3617 N N . LYS A 1 243 ? -9.676 -27.846 -8.948 1.00 29.26 493 LYS X N 1
ATOM 3618 C CA . LYS A 1 243 ? -8.913 -29.051 -8.642 1.00 29.83 493 LYS X CA 1
ATOM 3619 C C . LYS A 1 243 ? -8.076 -28.876 -7.381 1.00 29.98 493 LYS X C 1
ATOM 3620 O O . LYS A 1 243 ? -7.484 -27.818 -7.159 1.00 28.10 493 LYS X O 1
ATOM 3639 N N . TYR A 1 244 ? -8.040 -29.930 -6.569 1.00 31.12 494 TYR X N 1
ATOM 3640 C CA . TYR A 1 244 ? -7.277 -29.960 -5.324 1.00 31.91 494 TYR X CA 1
ATOM 3641 C C . TYR A 1 244 ? -5.870 -29.396 -5.485 1.00 33.90 494 TYR X C 1
ATOM 3642 O O . TYR A 1 244 ? -5.134 -29.778 -6.394 1.00 34.64 494 TYR X O 1
ATOM 3660 N N . VAL A 1 245 ? -5.510 -28.479 -4.593 1.00 34.23 495 VAL X N 1
ATOM 3661 C CA . VAL A 1 245 ? -4.203 -27.839 -4.623 1.00 33.41 495 VAL X CA 1
ATOM 3662 C C . VAL A 1 245 ? -3.194 -28.676 -3.843 1.00 34.18 495 VAL X C 1
ATOM 3663 O O . VAL A 1 245 ? -3.308 -28.824 -2.627 1.00 34.29 495 VAL X O 1
ATOM 3676 N N . SER A 1 246 ? -2.208 -29.223 -4.546 1.00 35.06 496 SER X N 1
ATOM 3677 C CA . SER A 1 246 ? -1.207 -30.081 -3.923 1.00 39.13 496 SER X CA 1
ATOM 3678 C C . SER A 1 246 ? -0.246 -29.284 -3.046 1.00 38.73 496 SER X C 1
ATOM 3679 O O . SER A 1 246 ? -0.075 -28.078 -3.234 1.00 38.77 496 SER X O 1
ATOM 3687 N N . ARG A 1 247 ? 0.367 -29.972 -2.085 1.00 41.51 497 ARG X N 1
ATOM 3688 C CA . ARG A 1 247 ? 1.415 -29.396 -1.244 1.00 44.65 497 ARG X CA 1
ATOM 3689 C C . ARG A 1 247 ? 2.470 -28.675 -2.067 1.00 44.66 497 ARG X C 1
ATOM 3690 O O . ARG A 1 247 ? 2.871 -27.556 -1.747 1.00 45.56 497 ARG X O 1
ATOM 3711 N N . GLN A 1 248 ? 2.910 -29.333 -3.134 1.00 44.83 498 GLN X N 1
ATOM 3712 C CA . GLN A 1 248 ? 4.036 -28.863 -3.933 1.00 47.60 498 GLN X CA 1
ATOM 3713 C C . GLN A 1 248 ? 3.790 -27.494 -4.563 1.00 42.72 498 GLN X C 1
ATOM 3714 O O . GLN A 1 248 ? 4.721 -26.865 -5.066 1.00 42.14 498 GLN X O 1
ATOM 3728 N N . ALA A 1 249 ? 2.544 -27.034 -4.536 1.00 40.39 499 ALA X N 1
ATOM 3729 C CA . ALA A 1 249 ? 2.217 -25.704 -5.037 1.00 38.79 499 ALA X CA 1
ATOM 3730 C C . ALA A 1 249 ? 2.940 -24.637 -4.218 1.00 37.41 499 ALA X C 1
ATOM 3731 O O . ALA A 1 249 ? 3.320 -23.589 -4.745 1.00 33.38 499 ALA X O 1
ATOM 3738 N N . GLU A 1 250 ? 3.116 -24.912 -2.926 1.00 39.24 500 GLU X N 1
ATOM 3739 C CA . GLU A 1 250 ? 3.855 -24.031 -2.020 1.00 40.80 500 GLU X CA 1
ATOM 3740 C C . GLU A 1 250 ? 3.228 -22.641 -1.918 1.00 36.30 500 GLU X C 1
ATOM 3741 O O . GLU A 1 250 ? 3.84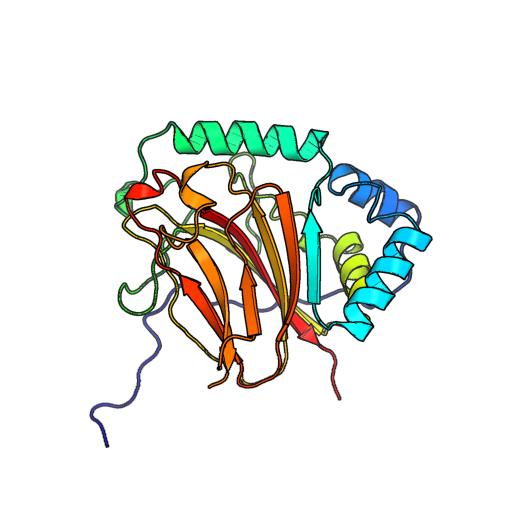9 -21.708 -1.410 1.00 37.99 500 GLU X O 1
ATOM 3753 N N . SER A 1 251 ? 1.997 -22.508 -2.398 1.00 33.07 501 SER X N 1
ATOM 3754 C CA . SER A 1 251 ? 1.293 -21.236 -2.352 1.00 32.58 501 SER X CA 1
ATOM 3755 C C . SER A 1 251 ? -0.179 -21.446 -2.657 1.00 30.77 501 SER X C 1
ATOM 3756 O O . SER A 1 251 ? -0.578 -22.517 -3.108 1.00 32.01 501 SER X O 1
ATOM 3764 N N . SER A 1 252 ? -0.981 -20.416 -2.413 1.00 28.03 502 SER X N 1
ATOM 3765 C CA . SER A 1 252 ? -2.426 -20.524 -2.565 1.00 28.07 502 SER X CA 1
ATOM 3766 C C . SER A 1 252 ? -2.906 -20.016 -3.916 1.00 26.95 502 SER X C 1
ATOM 3767 O O . SER A 1 252 ? -2.282 -19.151 -4.527 1.00 26.09 502 SER X O 1
ATOM 3775 N N . ARG A 1 253 ? -4.019 -20.573 -4.379 1.00 25.45 503 ARG X N 1
ATOM 3776 C CA . ARG A 1 253 ? -4.790 -19.951 -5.441 1.00 25.25 503 ARG X CA 1
ATOM 3777 C C . ARG A 1 253 ? -5.694 -18.905 -4.802 1.00 24.53 503 ARG X C 1
ATOM 3778 O O . ARG A 1 253 ? -6.495 -19.221 -3.921 1.00 25.82 503 ARG X O 1
ATOM 3799 N N . TRP A 1 254 ? -5.537 -17.657 -5.229 1.00 22.90 504 TRP X N 1
ATOM 3800 C CA . TRP A 1 254 ? -6.399 -16.566 -4.788 1.00 22.71 504 TRP X CA 1
ATOM 3801 C C . TRP A 1 254 ? -7.287 -16.145 -5.951 1.00 21.95 504 TRP X C 1
ATOM 3802 O O . TRP A 1 254 ? -6.785 -15.917 -7.049 1.00 22.94 504 TRP X O 1
ATOM 3823 N N . ASP A 1 255 ? -8.593 -16.037 -5.725 1.00 21.87 505 ASP X N 1
ATOM 3824 C CA . ASP A 1 255 ? -9.480 -15.547 -6.775 1.00 22.36 505 ASP X CA 1
ATOM 3825 C C . ASP A 1 255 ? -10.778 -14.955 -6.237 1.00 22.10 505 ASP X C 1
ATOM 3826 O O . ASP A 1 255 ? -11.051 -14.995 -5.034 1.00 22.12 505 ASP X O 1
ATOM 3835 N N . ILE A 1 256 ? -11.556 -14.382 -7.150 1.00 20.62 506 ILE X N 1
ATOM 3836 C CA . ILE A 1 256 ? -12.945 -14.039 -6.892 1.00 20.09 506 ILE X CA 1
ATOM 3837 C C . ILE A 1 256 ? -13.791 -14.758 -7.929 1.00 20.55 506 ILE X C 1
ATOM 3838 O O . ILE A 1 256 ? -13.548 -14.637 -9.130 1.00 22.77 506 ILE X O 1
ATOM 3854 N N . TYR A 1 257 ? -14.776 -15.508 -7.450 1.00 22.23 507 TYR X N 1
ATOM 3855 C CA . TYR A 1 257 ? -15.652 -16.311 -8.297 1.00 23.95 507 TYR X CA 1
ATOM 3856 C C . TYR A 1 257 ? -17.064 -15.751 -8.230 1.00 23.95 507 TYR X C 1
ATOM 3857 O O . TYR A 1 257 ? -17.615 -15.596 -7.142 1.00 24.77 507 TYR X O 1
ATOM 3875 N N . SER A 1 258 ? -17.638 -15.431 -9.387 1.00 25.47 508 SER X N 1
ATOM 3876 C CA . SER A 1 258 ? -18.982 -14.864 -9.437 1.00 25.82 508 SER X CA 1
ATOM 3877 C C . SER A 1 258 ? -19.870 -15.580 -10.445 1.00 27.18 508 SER X C 1
ATOM 3878 O O . SER A 1 258 ? -19.436 -15.912 -11.548 1.00 26.54 508 SER X O 1
ATOM 3886 N N . GLN A 1 259 ? -21.115 -15.816 -10.044 1.00 29.19 509 GLN X N 1
ATOM 3887 C CA . GLN A 1 259 ? -22.115 -16.440 -10.904 1.00 29.02 509 GLN X CA 1
ATOM 3888 C C . GLN A 1 259 ? -23.275 -15.478 -11.112 1.00 28.84 509 GLN X C 1
ATOM 3889 O O . GLN A 1 259 ? -23.786 -14.899 -10.154 1.00 27.78 509 GLN X O 1
ATOM 3903 N N . TRP A 1 260 ? -23.680 -15.316 -12.368 1.00 29.09 510 TRP X N 1
ATOM 3904 C CA . TRP A 1 260 ? -24.714 -14.355 -12.736 1.00 30.10 510 TRP X CA 1
ATOM 3905 C C . TRP A 1 260 ? -25.880 -15.059 -13.425 1.00 31.50 510 TRP X C 1
ATOM 3906 O O . TRP A 1 260 ? -25.677 -15.854 -14.342 1.00 30.77 510 TRP X O 1
ATOM 3927 N N . ASN A 1 261 ? -27.097 -14.765 -12.975 1.00 34.32 511 ASN X N 1
ATOM 3928 C CA . ASN A 1 261 ? -28.303 -15.332 -13.571 1.00 37.12 511 ASN X CA 1
ATOM 3929 C C . ASN A 1 261 ? -28.785 -14.488 -14.749 1.00 36.25 511 ASN X C 1
ATOM 3930 O O . ASN A 1 261 ? -29.152 -13.329 -14.559 1.00 36.27 511 ASN X O 1
ATOM 3941 N N . PRO A 1 262 ? -28.788 -15.057 -15.969 1.00 36.82 512 PRO X N 1
ATOM 3942 C CA . PRO A 1 262 ? -29.287 -14.272 -17.104 1.00 39.60 512 PRO X CA 1
ATOM 3943 C C . PRO A 1 262 ? -30.782 -13.954 -16.996 1.00 45.44 512 PRO X C 1
ATOM 3944 O O . PRO A 1 262 ? -31.518 -14.800 -16.488 1.00 48.58 512 PRO X O 1
ATOM 3955 N N . VAL A 1 263 ? -31.208 -12.771 -17.440 1.00 45.76 513 VAL X N 1
ATOM 3956 C CA . VAL A 1 263 ? -32.593 -12.548 -17.776 1.00 47.94 513 VAL X CA 1
ATOM 3957 C C . VAL A 1 263 ? -32.815 -13.358 -19.041 1.00 51.76 513 VAL X C 1
ATOM 3958 O O . VAL A 1 263 ? -32.342 -12.982 -20.132 1.00 56.79 513 VAL X O 1
ATOM 3971 N N . ALA A 1 264 ? -33.525 -14.470 -18.887 1.00 53.06 514 ALA X N 1
ATOM 3972 C CA . ALA A 1 264 ? -33.646 -15.428 -19.961 1.00 59.59 514 ALA X CA 1
ATOM 3973 C C . ALA A 1 264 ? -35.036 -16.043 -20.070 1.00 68.18 514 ALA X C 1
ATOM 3974 O O . ALA A 1 264 ? -35.256 -17.178 -19.644 1.00 69.78 514 ALA X O 1
ATOM 3981 N N . GLU A 1 265 ? -35.968 -15.297 -20.656 1.00 74.17 515 GLU X N 1
ATOM 3982 C CA . GLU A 1 265 ? -37.306 -15.820 -20.926 1.00 79.22 515 GLU X CA 1
ATOM 3983 C C . GLU A 1 265 ? -38.069 -14.892 -21.866 1.00 77.72 515 GLU X C 1
ATOM 3984 O O . GLU A 1 265 ? -38.319 -15.226 -23.026 1.00 76.41 515 GLU X O 1
#

Radius of gyration: 17.85 Å; Cα contacts (8 Å, |Δi|>4): 515; chains: 1; bounding box: 42×55×46 Å

Foldseek 3Di:
DDPDDDDDPFWPDDDDKFFADWADDFDPVLLVVQVQWFDVCCRDPVSLVVLQVCCVVVQKDKDARTTDVVNLVQLLVLQVVVLVDPDDPDQVSDDPPWGWIDDQVAWTWIKDFQVDDDPNPSDPSVQCVDNSVSNSVCSSNVFTFGIKGKMWIKAFAQGTKGDKDFAQAKKKKKKFWAWPQPLQQDCVQFQWKWKAACVTTDDTGGHDHGMMMIHTGHGRIIIMGTHGHVRSSHITTMMMMITHTPDD

B-factor: mean 41.55, std 15.35, range [18.6, 117.08]

Sequence (248 aa):
SGIPMKQMDLELPRFSYYPVVKPEPLSKQDTDILSNYINPLYLTPDGIEKLSKRFFQDSVIVLVEFLNQEFANTLLKRIIDAERQPTPMHSSEVSFPWKTAIPPHKHRYLYLDHEEFGPDIILPMDLQRLPAFQRWIQLVSGLPLRSFHQVGRRFRPGSDFTLATTNDTALLEATLCLSPGTGIANTDNGAYDIYMIGDSILLSLPAAWNVFSLVYRDEGVLQFVKYVSRQAESSRWDIYSQWNPVAE

Solvent-accessible surface area: 13103 Å² total; per-residue (Å²): 178,66,170,119,170,172,144,119,98,138,48,65,12,162,86,67,91,52,111,19,47,133,68,70,111,36,54,157,126,3,34,68,57,0,51,108,33,0,27,86,108,17,11,57,118,71,9,11,104,123,17,29,134,109,8,177,134,70,50,34,12,72,13,96,88,0,1,36,121,135,42,4,72,71,11,48,144,108,0,66,82,20,46,187,99,117,43,18,91,118,89,109,95,27,78,188,14,33,88,32,1,72,28,70,167,91,18,80,7,3,4,0,57,17,108,36,156,30,114,104,17,20,4,7,2,57,2,2,60,38,62,2,0,8,42,0,0,6,73,0,8,55,44,57,5,139,11,3,2,1,2,0,7,14,0,6,20,24,12,0,28,19,91,51,81,85,9,132,90,24,12,0,1,1,7,2,8,0,2,45,18,132,15,1,50,74,60,124,18,4,0,33,2,5,4,41,97,84,179,51,90,106,38,54,21,68,2,28,67,5,19,2,7,0,9,70,7,80,120,37,3,28,10,31,0,84,71,0,22,152,127,2,148,13,0,3,3,0,0,14,0,21,0,17,18,92,70,229